Protein AF-A0A3N7H804-F1 (afdb_monomer)

Structure (mmCIF, N/CA/C/O backbone):
data_AF-A0A3N7H804-F1
#
_entry.id   AF-A0A3N7H804-F1
#
loop_
_atom_site.group_PDB
_atom_site.id
_atom_site.type_symbol
_atom_site.label_atom_id
_atom_site.label_alt_id
_atom_site.label_comp_id
_atom_site.label_asym_id
_atom_site.label_entity_id
_atom_site.label_seq_id
_atom_site.pdbx_PDB_ins_code
_atom_site.Cartn_x
_atom_site.Cartn_y
_atom_site.Cartn_z
_atom_site.occupancy
_atom_site.B_iso_or_equiv
_atom_site.auth_seq_id
_atom_site.auth_comp_id
_atom_site.auth_asym_id
_atom_site.auth_atom_id
_atom_site.pdbx_PDB_model_num
ATOM 1 N N . MET A 1 1 ? 52.366 -43.959 -2.547 1.00 38.06 1 MET A N 1
ATOM 2 C CA . MET A 1 1 ? 51.437 -43.381 -1.552 1.00 38.06 1 MET A CA 1
ATOM 3 C C . MET A 1 1 ? 50.915 -42.060 -2.087 1.00 38.06 1 MET A C 1
ATOM 5 O O . MET A 1 1 ? 51.665 -41.097 -2.125 1.00 38.06 1 MET A O 1
ATOM 9 N N . LYS A 1 2 ? 49.679 -42.037 -2.589 1.00 33.12 2 LYS A N 1
ATOM 10 C CA . LYS A 1 2 ? 48.991 -40.819 -3.036 1.00 33.12 2 LYS A CA 1
ATOM 11 C C . LYS A 1 2 ? 47.768 -40.654 -2.137 1.00 33.12 2 LYS A C 1
ATOM 13 O O . LYS A 1 2 ? 46.896 -41.516 -2.152 1.00 33.12 2 LYS A O 1
ATOM 18 N N . TYR A 1 3 ? 47.753 -39.603 -1.325 1.00 31.19 3 TYR A N 1
ATOM 19 C CA . TYR A 1 3 ? 46.589 -39.217 -0.533 1.00 31.19 3 TYR A CA 1
ATOM 20 C C . TYR A 1 3 ? 45.567 -38.572 -1.474 1.00 31.19 3 TYR A C 1
ATOM 22 O O . TYR A 1 3 ? 45.864 -37.566 -2.113 1.00 31.19 3 TYR A O 1
ATOM 30 N N . CYS A 1 4 ? 44.389 -39.181 -1.596 1.00 31.03 4 CYS A N 1
ATOM 31 C CA . CYS A 1 4 ? 43.243 -38.613 -2.297 1.00 31.03 4 CYS A CA 1
ATOM 32 C C . CYS A 1 4 ? 42.278 -38.081 -1.234 1.00 31.03 4 CYS A C 1
ATOM 34 O O . CYS A 1 4 ? 41.666 -38.857 -0.503 1.00 31.03 4 CYS A O 1
ATOM 36 N N . PHE A 1 5 ? 42.204 -36.757 -1.107 1.00 32.41 5 PHE A N 1
ATOM 37 C CA . PHE A 1 5 ? 41.177 -36.082 -0.321 1.00 32.41 5 PHE A CA 1
ATOM 38 C C . PHE A 1 5 ? 39.876 -36.098 -1.127 1.00 32.41 5 PHE A C 1
ATOM 40 O O . PHE A 1 5 ? 39.770 -35.425 -2.150 1.00 32.41 5 PHE A O 1
ATOM 47 N N . ILE A 1 6 ? 38.895 -36.873 -0.673 1.00 33.28 6 ILE A N 1
ATOM 48 C CA . ILE A 1 6 ? 37.526 -36.811 -1.185 1.00 33.28 6 ILE A CA 1
ATOM 49 C C . ILE A 1 6 ? 36.808 -35.722 -0.388 1.00 33.28 6 ILE A C 1
ATOM 51 O O . ILE A 1 6 ? 36.473 -35.906 0.780 1.00 33.28 6 ILE A O 1
ATOM 55 N N . PHE A 1 7 ? 36.607 -34.568 -1.021 1.00 31.08 7 PHE A N 1
ATOM 56 C CA . PHE A 1 7 ? 35.692 -33.542 -0.537 1.00 31.08 7 PHE A CA 1
ATOM 57 C C . PHE A 1 7 ? 34.263 -34.000 -0.851 1.00 31.08 7 PHE A C 1
ATOM 59 O O . PHE A 1 7 ? 33.868 -34.065 -2.014 1.00 31.08 7 PHE A O 1
ATOM 66 N N . PHE A 1 8 ? 33.484 -34.330 0.180 1.00 29.16 8 PHE A N 1
ATOM 67 C CA . PHE A 1 8 ? 32.035 -34.463 0.049 1.00 29.16 8 PHE A CA 1
ATOM 68 C C . PHE A 1 8 ? 31.444 -33.058 -0.098 1.00 29.16 8 PHE A C 1
ATOM 70 O O . PHE A 1 8 ? 31.254 -32.340 0.883 1.00 29.16 8 PHE A O 1
ATOM 77 N N . LEU A 1 9 ? 31.175 -32.650 -1.338 1.00 28.27 9 LEU A N 1
ATOM 78 C CA . LEU A 1 9 ? 30.333 -31.495 -1.614 1.00 28.27 9 LEU A CA 1
ATOM 79 C C . LEU A 1 9 ? 28.884 -31.926 -1.349 1.00 28.27 9 LEU A C 1
ATOM 81 O O . LEU A 1 9 ? 28.243 -32.546 -2.197 1.00 28.27 9 LEU A O 1
ATOM 85 N N . ILE A 1 10 ? 28.377 -31.656 -0.145 1.00 31.91 10 ILE A N 1
ATOM 86 C CA . ILE A 1 10 ? 26.949 -31.789 0.152 1.00 31.91 10 ILE A CA 1
ATOM 87 C C . ILE A 1 10 ? 26.246 -30.658 -0.603 1.00 31.91 10 ILE A C 1
ATOM 89 O O . ILE A 1 10 ? 26.114 -29.539 -0.116 1.00 31.91 10 ILE A O 1
ATOM 93 N N . SER A 1 11 ? 25.847 -30.942 -1.840 1.00 31.62 11 SER A N 1
ATOM 94 C CA . SER A 1 11 ? 24.890 -30.125 -2.574 1.00 31.62 11 SER A CA 1
ATOM 95 C C . SER A 1 11 ? 23.527 -30.335 -1.920 1.00 31.62 11 SER A C 1
ATOM 97 O O . SER A 1 11 ? 22.828 -31.306 -2.203 1.00 31.62 11 SER A O 1
ATOM 99 N N . THR A 1 12 ? 23.148 -29.459 -0.992 1.00 36.28 12 THR A N 1
ATOM 100 C CA . THR A 1 12 ? 21.737 -29.333 -0.632 1.00 36.28 12 THR A CA 1
ATOM 101 C C . THR A 1 12 ? 21.037 -28.657 -1.803 1.00 36.28 12 THR A C 1
ATOM 103 O O . THR A 1 12 ? 21.121 -27.439 -1.963 1.00 36.28 12 THR A O 1
ATOM 106 N N . LEU A 1 13 ? 20.358 -29.456 -2.631 1.00 36.31 13 LEU A N 1
ATOM 107 C CA . LEU A 1 13 ? 19.251 -28.973 -3.450 1.00 36.31 13 LEU A CA 1
ATOM 108 C C . LEU A 1 13 ? 18.219 -28.356 -2.498 1.00 36.31 13 LEU A C 1
ATOM 110 O O . LEU A 1 13 ? 17.449 -29.068 -1.855 1.00 36.31 13 LEU A O 1
ATOM 114 N N . VAL A 1 14 ? 18.224 -27.032 -2.378 1.00 40.34 14 VAL A N 1
ATOM 115 C CA . VAL A 1 14 ? 17.119 -26.304 -1.757 1.00 40.34 14 VAL A CA 1
ATOM 116 C C . VAL A 1 14 ? 16.001 -26.295 -2.791 1.00 40.34 14 VAL A C 1
ATOM 118 O O . VAL A 1 14 ? 16.084 -25.607 -3.807 1.00 40.34 14 VAL A O 1
ATOM 121 N N . GLY A 1 15 ? 14.994 -27.139 -2.571 1.00 36.00 15 GLY A N 1
ATOM 122 C CA . GLY A 1 15 ? 13.760 -27.097 -3.341 1.00 36.00 15 GLY A CA 1
ATOM 123 C C . GLY A 1 15 ? 13.130 -25.706 -3.259 1.00 36.00 15 GLY A C 1
ATOM 124 O O . GLY A 1 15 ? 13.200 -25.046 -2.223 1.00 36.00 15 GLY A O 1
ATOM 125 N N . LEU A 1 16 ? 12.525 -25.273 -4.366 1.00 44.97 16 LEU A N 1
ATOM 126 C CA . LEU A 1 16 ? 11.646 -24.108 -4.448 1.00 44.97 16 LEU A CA 1
ATOM 127 C C . LEU A 1 16 ? 10.463 -24.311 -3.492 1.00 44.97 16 LEU A C 1
ATOM 129 O O . LEU A 1 16 ? 9.433 -24.865 -3.858 1.00 44.97 16 LEU A O 1
ATOM 133 N N . HIS A 1 17 ? 10.636 -23.888 -2.249 1.00 41.47 17 HIS A N 1
ATOM 134 C CA . HIS A 1 17 ? 9.555 -23.701 -1.300 1.00 41.47 17 HIS A CA 1
ATOM 135 C C . HIS A 1 17 ? 9.492 -22.221 -0.952 1.00 41.47 17 HIS A C 1
ATOM 137 O O . HIS A 1 17 ? 10.526 -21.578 -0.764 1.00 41.47 17 HIS A O 1
ATOM 143 N N . THR A 1 18 ? 8.272 -21.692 -0.868 1.00 47.56 18 THR A N 1
ATOM 144 C CA . THR A 1 18 ? 7.959 -20.422 -0.214 1.00 47.56 18 THR A CA 1
ATOM 145 C C . THR A 1 18 ? 8.700 -20.389 1.123 1.00 47.56 18 THR A C 1
ATOM 147 O O . THR A 1 18 ? 8.448 -21.201 2.014 1.00 47.56 18 THR A O 1
ATOM 150 N N . GLY A 1 19 ? 9.711 -19.528 1.207 1.00 47.62 19 GLY A N 1
ATOM 151 C CA . GLY A 1 19 ? 10.704 -19.536 2.271 1.00 47.62 19 GLY A CA 1
ATOM 152 C C . GLY A 1 19 ? 10.416 -18.415 3.253 1.00 47.62 19 GLY A C 1
ATOM 153 O O . GLY A 1 19 ? 10.467 -17.241 2.896 1.00 47.62 19 GLY A O 1
ATOM 154 N N . TYR A 1 20 ? 10.125 -18.781 4.496 1.00 48.88 20 TYR A N 1
ATOM 155 C CA . TYR A 1 20 ? 10.037 -17.856 5.620 1.00 48.88 20 TYR A CA 1
ATOM 156 C C . TYR A 1 20 ? 11.353 -17.885 6.389 1.00 48.88 20 TYR A C 1
ATOM 158 O O . TYR A 1 20 ? 11.880 -18.956 6.689 1.00 48.88 20 TYR A O 1
ATOM 166 N N . ALA A 1 21 ? 11.881 -16.713 6.722 1.00 50.12 21 ALA A N 1
ATOM 167 C CA . ALA A 1 21 ? 13.068 -16.599 7.550 1.00 50.12 21 ALA A CA 1
ATOM 168 C C . ALA A 1 21 ? 12.835 -15.532 8.621 1.00 50.12 21 ALA A C 1
ATOM 170 O O . ALA A 1 21 ? 12.607 -14.363 8.315 1.00 50.12 21 ALA A O 1
ATOM 171 N N . GLN A 1 22 ? 12.914 -15.952 9.882 1.00 52.12 22 GLN A N 1
ATOM 172 C CA . GLN A 1 22 ? 12.975 -15.074 11.047 1.00 52.12 22 GLN A CA 1
ATOM 173 C C . GLN A 1 22 ? 14.424 -14.656 11.246 1.00 52.12 22 GLN A C 1
ATOM 175 O O . GLN A 1 22 ? 15.192 -15.345 11.913 1.00 52.12 22 GLN A O 1
ATOM 180 N N . VAL A 1 23 ? 14.823 -13.554 10.625 1.00 48.94 23 VAL A N 1
ATOM 181 C CA . VAL A 1 23 ? 16.184 -13.030 10.752 1.00 48.94 23 VAL A CA 1
ATOM 182 C C . VAL A 1 23 ? 16.077 -11.562 11.118 1.00 48.94 23 VAL A C 1
ATOM 184 O O . VAL A 1 23 ? 15.679 -10.769 10.283 1.00 48.94 23 VAL A O 1
ATOM 187 N N . GLY A 1 24 ? 16.411 -11.227 12.368 1.00 55.59 24 GLY A N 1
ATOM 188 C CA . GLY A 1 24 ? 16.611 -9.854 12.847 1.00 55.59 24 GLY A CA 1
ATOM 189 C C . GLY A 1 24 ? 15.433 -8.896 12.646 1.00 55.59 24 GLY A C 1
ATOM 190 O O . GLY A 1 24 ? 15.324 -8.277 11.603 1.00 55.59 24 GLY A O 1
ATOM 191 N N . GLY A 1 25 ? 14.589 -8.696 13.664 1.00 76.62 25 GLY A N 1
ATOM 192 C CA . GLY A 1 25 ? 13.681 -7.534 13.748 1.00 76.62 25 GLY A CA 1
ATOM 193 C C . GLY A 1 25 ? 12.615 -7.365 12.650 1.00 76.62 25 GLY A C 1
ATOM 194 O O . GLY A 1 25 ? 11.831 -6.420 12.737 1.00 76.62 25 GLY A O 1
ATOM 195 N N . VAL A 1 26 ? 12.537 -8.265 11.668 1.00 88.06 26 VAL A N 1
ATOM 196 C CA . VAL A 1 26 ? 11.634 -8.175 10.513 1.00 88.06 26 VAL A CA 1
ATOM 197 C C . VAL A 1 26 ? 10.855 -9.468 10.282 1.00 88.06 26 VAL A C 1
ATOM 199 O O . VAL A 1 26 ? 11.256 -10.549 10.718 1.00 88.06 26 VAL A O 1
ATOM 202 N N . GLU A 1 27 ? 9.746 -9.342 9.563 1.00 92.19 27 GLU A N 1
ATOM 203 C CA . GLU A 1 27 ? 8.940 -10.430 9.019 1.00 92.19 27 GLU A CA 1
ATOM 204 C C . GLU A 1 27 ? 9.123 -10.455 7.499 1.00 92.19 27 GLU A C 1
ATOM 206 O O . GLU A 1 27 ? 8.771 -9.500 6.806 1.00 92.19 27 GLU A O 1
ATOM 211 N N . ARG A 1 28 ? 9.706 -11.538 6.977 1.00 93.69 28 ARG A N 1
ATOM 212 C CA . ARG A 1 28 ? 10.023 -11.696 5.551 1.00 93.69 28 ARG A CA 1
ATOM 213 C C . ARG A 1 28 ? 9.097 -12.715 4.901 1.00 93.69 28 ARG A C 1
ATOM 215 O O . ARG A 1 28 ? 8.973 -13.838 5.389 1.00 93.69 28 ARG A O 1
ATOM 222 N N . LEU A 1 29 ? 8.524 -12.344 3.761 1.00 94.50 29 LEU A N 1
ATOM 223 C CA . LEU A 1 29 ? 7.703 -13.203 2.914 1.00 94.50 29 LEU A CA 1
ATOM 224 C C . LEU A 1 29 ? 8.343 -13.292 1.521 1.00 94.50 29 LEU A C 1
ATOM 226 O O . LEU A 1 29 ? 8.502 -12.272 0.855 1.00 94.50 29 LEU A O 1
ATOM 230 N N . SER A 1 30 ? 8.721 -14.498 1.078 1.00 94.06 30 SER A N 1
ATOM 231 C CA . SER A 1 30 ? 9.318 -14.714 -0.248 1.00 94.06 30 SER A CA 1
ATOM 232 C C . SER A 1 30 ? 8.887 -16.031 -0.901 1.00 94.06 30 SER A C 1
ATOM 234 O O . SER A 1 30 ? 8.767 -17.062 -0.240 1.00 94.06 30 SER A O 1
ATOM 236 N N . ASN A 1 31 ? 8.703 -16.002 -2.223 1.00 93.38 31 ASN A N 1
ATOM 237 C CA . ASN A 1 31 ? 8.447 -17.167 -3.083 1.00 93.38 31 ASN A CA 1
ATOM 238 C C . ASN A 1 31 ? 9.611 -17.431 -4.068 1.00 93.38 31 ASN A C 1
ATOM 240 O O . ASN A 1 31 ? 9.446 -18.143 -5.055 1.00 93.38 31 ASN A O 1
ATOM 244 N N . GLY A 1 32 ? 10.775 -16.804 -3.852 1.00 93.56 32 GLY A N 1
ATOM 245 C CA . GLY A 1 32 ? 11.931 -16.878 -4.756 1.00 93.56 32 GLY A CA 1
ATOM 246 C C . GLY A 1 32 ? 11.811 -16.048 -6.044 1.00 93.56 32 GLY A C 1
ATOM 247 O O . GLY A 1 32 ? 12.752 -16.030 -6.837 1.00 93.56 32 GLY A O 1
ATOM 248 N N . LYS A 1 33 ? 10.685 -15.357 -6.265 1.00 95.31 33 LYS A N 1
ATOM 249 C CA . LYS A 1 33 ? 10.461 -14.407 -7.372 1.00 95.31 33 LYS A CA 1
ATOM 250 C C . LYS A 1 33 ? 10.197 -12.998 -6.863 1.00 95.31 33 LYS A C 1
ATOM 252 O O . LYS A 1 33 ? 10.693 -12.042 -7.445 1.00 95.31 33 LYS A O 1
ATOM 257 N N . PHE A 1 34 ? 9.467 -12.894 -5.762 1.00 95.88 34 PHE A N 1
ATOM 258 C CA . PHE A 1 34 ? 9.167 -11.662 -5.060 1.00 95.88 34 PHE A CA 1
ATOM 259 C C . PHE A 1 34 ? 9.531 -11.783 -3.591 1.00 95.88 34 PHE A C 1
ATOM 261 O O . PHE A 1 34 ? 9.501 -12.873 -3.006 1.00 95.88 34 PHE A O 1
ATOM 268 N N . GLU A 1 35 ? 9.849 -10.646 -2.997 1.00 96.06 35 GLU A N 1
ATOM 269 C CA . GLU A 1 35 ? 10.105 -10.523 -1.579 1.00 96.06 35 GLU A CA 1
ATOM 270 C C . GLU A 1 35 ? 9.466 -9.261 -1.015 1.00 96.06 35 GLU A C 1
ATOM 272 O O . GLU A 1 35 ? 9.637 -8.161 -1.542 1.00 96.06 35 GLU A O 1
ATOM 277 N N . LEU A 1 36 ? 8.770 -9.452 0.102 1.00 96.94 36 LEU A N 1
ATOM 278 C CA . LEU A 1 36 ? 8.227 -8.400 0.943 1.00 96.94 36 LEU A CA 1
ATOM 279 C C . LEU A 1 36 ? 8.834 -8.521 2.339 1.00 96.94 36 LEU A C 1
ATOM 281 O O . LEU A 1 36 ? 8.945 -9.625 2.884 1.00 96.94 36 LEU A O 1
ATOM 285 N N . VAL A 1 37 ? 9.212 -7.388 2.923 1.00 96.31 37 VAL A N 1
ATOM 286 C CA . VAL A 1 37 ? 9.759 -7.324 4.284 1.00 96.31 37 VAL A CA 1
ATOM 287 C C . VAL A 1 37 ? 8.991 -6.291 5.086 1.00 96.31 37 VAL A C 1
ATOM 289 O O . VAL A 1 37 ? 8.861 -5.150 4.648 1.00 96.31 37 VAL A O 1
ATOM 292 N N . PHE A 1 38 ? 8.517 -6.689 6.264 1.00 96.56 38 PHE A N 1
ATOM 293 C CA . PHE A 1 38 ? 7.789 -5.839 7.201 1.00 96.56 38 PHE A CA 1
ATOM 294 C C . PHE A 1 38 ? 8.554 -5.702 8.521 1.00 96.56 38 PHE A C 1
ATOM 296 O O . PHE A 1 38 ? 9.131 -6.677 9.008 1.00 96.56 38 PHE A O 1
ATOM 303 N N . LYS A 1 39 ? 8.500 -4.532 9.164 1.00 95.12 39 LYS A N 1
ATOM 304 C CA . LYS A 1 39 ? 9.011 -4.340 10.528 1.00 95.12 39 LYS A CA 1
ATOM 305 C C . LYS A 1 39 ? 8.254 -5.233 11.494 1.00 95.12 39 LYS A C 1
ATOM 307 O O . LYS A 1 39 ? 7.036 -5.132 11.607 1.00 95.12 39 LYS A O 1
ATOM 312 N N . ARG A 1 40 ? 8.962 -6.028 12.294 1.00 91.75 40 ARG A N 1
ATOM 313 C CA . ARG A 1 40 ? 8.321 -6.875 13.311 1.00 91.75 40 ARG A CA 1
ATOM 314 C C . ARG A 1 40 ? 7.650 -6.064 14.416 1.00 91.75 40 ARG A C 1
ATOM 316 O O . ARG A 1 40 ? 6.685 -6.529 15.005 1.00 91.75 40 ARG A O 1
ATOM 323 N N . ALA A 1 41 ? 8.176 -4.880 14.720 1.00 92.69 41 ALA A N 1
ATOM 324 C CA . ALA A 1 41 ? 7.661 -4.045 15.802 1.00 92.69 41 ALA A CA 1
ATOM 325 C C . ALA A 1 41 ? 6.347 -3.334 15.441 1.00 92.69 41 ALA A C 1
ATOM 327 O O . ALA A 1 41 ? 5.525 -3.109 16.322 1.00 92.69 41 ALA A O 1
ATOM 328 N N . SER A 1 42 ? 6.157 -2.973 14.169 1.00 94.88 42 SER A N 1
ATOM 329 C CA . SER A 1 42 ? 5.079 -2.068 13.747 1.00 94.88 42 SER A CA 1
ATOM 330 C C . SER A 1 42 ? 4.286 -2.545 12.533 1.00 94.88 42 SER A C 1
ATOM 332 O O . SER A 1 42 ? 3.256 -1.958 12.228 1.00 94.88 42 SER A O 1
ATOM 334 N N . GLY A 1 43 ? 4.738 -3.570 11.810 1.00 96.44 43 GLY A N 1
ATOM 335 C CA . GLY A 1 43 ? 4.103 -4.042 10.578 1.00 96.44 43 GLY A CA 1
ATOM 336 C C . GLY A 1 43 ? 4.257 -3.103 9.382 1.00 96.44 43 GLY A C 1
ATOM 337 O O . GLY A 1 43 ? 3.622 -3.319 8.353 1.00 96.44 43 GLY A O 1
ATOM 338 N N . GLU A 1 44 ? 5.082 -2.062 9.497 1.00 97.06 44 GLU A N 1
ATOM 339 C CA . GLU A 1 44 ? 5.412 -1.183 8.375 1.00 97.06 44 GLU A CA 1
ATOM 340 C C . GLU A 1 44 ? 6.171 -1.958 7.293 1.00 97.06 44 GLU A C 1
ATOM 342 O O . GLU A 1 44 ? 7.087 -2.717 7.602 1.00 97.06 44 GLU A O 1
ATOM 347 N N . LEU A 1 45 ? 5.807 -1.757 6.029 1.00 97.44 45 LEU A N 1
ATOM 348 C CA . LEU A 1 45 ? 6.514 -2.301 4.877 1.00 97.44 45 LEU A CA 1
ATOM 349 C C . LEU A 1 45 ? 7.869 -1.591 4.728 1.00 97.44 45 LEU A C 1
ATOM 351 O O . LEU A 1 45 ? 7.919 -0.368 4.641 1.00 97.44 45 LEU A O 1
ATOM 355 N N . GLU A 1 46 ? 8.956 -2.358 4.691 1.00 95.25 46 GLU A N 1
ATOM 356 C CA . GLU A 1 46 ? 10.324 -1.847 4.527 1.00 95.25 46 GLU A CA 1
ATOM 357 C C . GLU A 1 46 ? 10.913 -2.164 3.161 1.00 95.25 46 GLU A C 1
ATOM 359 O O . GLU A 1 46 ? 11.676 -1.368 2.624 1.00 95.25 46 GLU A O 1
ATOM 364 N N . LYS A 1 47 ? 10.606 -3.340 2.600 1.00 96.00 47 LYS A N 1
ATOM 365 C CA . LYS A 1 47 ? 11.176 -3.760 1.316 1.00 96.00 47 LYS A CA 1
ATOM 366 C C . LYS A 1 47 ? 10.140 -4.412 0.431 1.00 96.00 47 LYS A C 1
ATOM 368 O O . LYS A 1 47 ? 9.306 -5.189 0.893 1.00 96.00 47 LYS A O 1
ATOM 373 N N . MET A 1 48 ? 10.276 -4.123 -0.855 1.00 97.06 48 MET A N 1
ATOM 374 C CA . MET A 1 48 ? 9.543 -4.746 -1.941 1.00 97.06 48 MET A CA 1
ATOM 375 C C . MET A 1 48 ? 10.531 -4.982 -3.078 1.00 97.06 48 MET A C 1
ATOM 377 O O . MET A 1 48 ? 11.024 -4.026 -3.678 1.00 97.06 48 MET A O 1
ATOM 381 N N . VAL A 1 49 ? 10.882 -6.245 -3.312 1.00 96.50 49 VAL A N 1
ATOM 382 C CA . VAL A 1 49 ? 11.994 -6.622 -4.190 1.00 96.50 49 VAL A CA 1
ATOM 383 C C . VAL A 1 49 ? 11.535 -7.674 -5.183 1.00 96.50 49 VAL A C 1
ATOM 385 O O . VAL A 1 49 ? 11.041 -8.733 -4.788 1.00 96.50 49 VAL A O 1
ATOM 388 N N . SER A 1 50 ? 11.754 -7.413 -6.471 1.00 94.44 50 SER A N 1
ATOM 389 C CA . SER A 1 50 ? 11.715 -8.480 -7.464 1.00 94.44 50 SER A CA 1
ATOM 390 C C . SER A 1 50 ? 13.066 -9.176 -7.541 1.00 94.44 50 SER A C 1
ATOM 392 O O . SER A 1 50 ? 14.089 -8.564 -7.850 1.00 94.44 50 SER A O 1
ATOM 394 N N . VAL A 1 51 ? 13.066 -10.481 -7.278 1.00 92.38 51 VAL A N 1
ATOM 395 C CA . VAL A 1 51 ? 14.271 -11.318 -7.289 1.00 92.38 51 VAL A CA 1
ATOM 396 C C . VAL A 1 51 ? 14.760 -11.539 -8.720 1.00 92.38 51 VAL A C 1
ATOM 398 O O . VAL A 1 51 ? 15.963 -11.563 -8.960 1.00 92.38 51 VAL A O 1
ATOM 401 N N . LYS A 1 52 ? 13.839 -11.692 -9.681 1.00 85.50 52 LYS A N 1
ATOM 402 C CA . LYS A 1 52 ? 14.182 -11.973 -11.083 1.00 85.50 52 LYS A CA 1
ATOM 403 C C . LYS A 1 52 ? 14.823 -10.764 -11.764 1.00 85.50 52 LYS A C 1
ATOM 405 O O . LYS A 1 52 ? 15.827 -10.921 -12.448 1.00 85.50 52 LYS A O 1
ATOM 410 N N . GLU A 1 53 ? 14.248 -9.585 -11.567 1.00 86.25 53 GLU A N 1
ATOM 411 C CA . GLU A 1 53 ? 14.748 -8.325 -12.123 1.00 86.25 53 GLU A CA 1
ATOM 412 C C . GLU A 1 53 ? 15.851 -7.699 -11.249 1.00 86.25 53 GLU A C 1
ATOM 414 O O . GLU A 1 53 ? 16.446 -6.704 -11.638 1.00 86.25 53 GLU A O 1
ATOM 419 N N . ASN A 1 54 ? 16.158 -8.287 -10.082 1.00 89.12 54 ASN A N 1
ATOM 420 C CA . ASN A 1 54 ? 17.100 -7.741 -9.098 1.00 89.12 54 ASN A CA 1
ATOM 421 C C . ASN A 1 54 ? 16.807 -6.262 -8.758 1.00 89.12 54 ASN A C 1
ATOM 423 O O . ASN A 1 54 ? 17.714 -5.444 -8.595 1.00 89.12 54 ASN A O 1
ATOM 427 N N . ALA A 1 55 ? 15.518 -5.927 -8.666 1.00 92.38 55 ALA A N 1
ATOM 428 C CA . ALA A 1 55 ? 15.025 -4.565 -8.520 1.00 92.38 55 ALA A CA 1
ATOM 429 C C . ALA A 1 55 ? 14.385 -4.368 -7.141 1.00 92.38 55 ALA A C 1
ATOM 431 O O . ALA A 1 55 ? 13.506 -5.135 -6.743 1.00 92.38 55 ALA A O 1
ATOM 432 N N . SER A 1 56 ? 14.809 -3.321 -6.425 1.00 94.94 56 SER A N 1
ATOM 433 C CA . SER A 1 56 ? 14.129 -2.834 -5.218 1.00 94.94 56 SER A CA 1
ATOM 434 C C . SER A 1 56 ? 13.244 -1.652 -5.574 1.00 94.94 56 SER A C 1
ATOM 436 O O . SER A 1 56 ? 13.710 -0.687 -6.181 1.00 94.94 56 SER A O 1
ATOM 438 N N . PHE A 1 57 ? 11.987 -1.718 -5.154 1.00 96.94 57 PHE A N 1
ATOM 439 C CA . PHE A 1 57 ? 10.971 -0.721 -5.473 1.00 96.94 57 PHE A CA 1
ATOM 440 C C . PHE A 1 57 ? 10.785 0.336 -4.387 1.00 96.94 57 PHE A C 1
ATOM 442 O O . PHE A 1 57 ? 10.141 1.353 -4.635 1.00 96.94 57 PHE A O 1
ATOM 449 N N . LEU A 1 58 ? 11.343 0.112 -3.196 1.00 97.44 58 LEU A N 1
ATOM 450 C CA . LEU A 1 58 ? 11.306 1.063 -2.087 1.00 97.44 58 LEU A CA 1
ATOM 451 C C . LEU A 1 58 ? 12.699 1.638 -1.820 1.00 97.44 58 LEU A C 1
ATOM 453 O O . LEU A 1 58 ? 13.715 0.993 -2.103 1.00 97.44 58 LEU A O 1
ATOM 457 N N . VAL A 1 59 ? 12.731 2.864 -1.302 1.00 96.25 59 VAL A N 1
ATOM 458 C CA . VAL A 1 59 ? 13.936 3.478 -0.733 1.00 96.25 59 VAL A CA 1
ATOM 459 C C . VAL A 1 59 ? 14.400 2.704 0.504 1.00 96.25 59 VAL A C 1
ATOM 461 O O . VAL A 1 59 ? 13.597 2.052 1.167 1.00 96.25 59 VAL A O 1
ATOM 464 N N . ASP A 1 60 ? 15.687 2.802 0.840 1.00 91.56 60 ASP A N 1
ATOM 465 C CA . ASP A 1 60 ? 16.258 2.068 1.979 1.00 91.56 60 ASP A CA 1
ATOM 466 C C . ASP A 1 60 ? 15.728 2.559 3.339 1.00 91.56 60 ASP A C 1
ATOM 468 O O . ASP A 1 60 ? 15.654 1.786 4.292 1.00 91.56 60 ASP A O 1
ATOM 472 N N . GLU A 1 61 ? 15.337 3.835 3.426 1.00 92.25 61 GLU A N 1
ATOM 473 C CA . GLU A 1 61 ? 14.767 4.452 4.624 1.00 92.25 61 GLU A CA 1
ATOM 474 C C . GLU A 1 61 ? 13.514 5.263 4.268 1.00 92.25 61 GLU A C 1
ATOM 476 O O . GLU A 1 61 ? 13.585 6.235 3.517 1.00 92.25 61 GLU A O 1
ATOM 481 N N . ILE A 1 62 ? 12.360 4.875 4.821 1.00 91.44 62 ILE A N 1
ATOM 482 C CA . ILE A 1 62 ? 11.071 5.549 4.604 1.00 91.44 62 ILE A CA 1
ATOM 483 C C . ILE A 1 62 ? 10.811 6.522 5.758 1.00 91.44 62 ILE A C 1
ATOM 485 O O . ILE A 1 62 ? 10.348 6.125 6.830 1.00 91.44 62 ILE A O 1
ATOM 489 N N . ILE A 1 63 ? 11.080 7.808 5.534 1.00 86.56 63 ILE A N 1
ATOM 490 C CA . ILE A 1 63 ? 11.037 8.849 6.576 1.00 86.56 63 ILE A CA 1
ATOM 491 C C . ILE A 1 63 ? 9.603 9.096 7.074 1.00 86.56 63 ILE A C 1
ATOM 493 O O . ILE A 1 63 ? 9.380 9.300 8.267 1.00 86.56 63 ILE A O 1
ATOM 497 N N . SER A 1 64 ? 8.605 9.057 6.186 1.00 82.50 64 SER A N 1
ATOM 498 C CA . SER A 1 64 ? 7.204 9.334 6.543 1.00 82.50 64 SER A CA 1
ATOM 499 C C . SER A 1 64 ? 6.498 8.193 7.286 1.00 82.50 64 SER A C 1
ATOM 501 O O . SER A 1 64 ? 5.413 8.405 7.841 1.00 82.50 64 SER A O 1
ATOM 503 N N . GLY A 1 65 ? 7.121 7.015 7.359 1.00 88.94 65 GLY A N 1
ATOM 504 C CA . GLY A 1 65 ? 6.536 5.779 7.872 1.00 88.94 65 GLY A CA 1
ATOM 505 C C . GLY A 1 65 ? 6.010 4.867 6.758 1.00 88.94 65 GLY A C 1
ATOM 506 O O . GLY A 1 65 ? 5.309 5.291 5.833 1.00 88.94 65 GLY A O 1
ATOM 507 N N . GLY A 1 66 ? 6.326 3.580 6.881 1.00 94.94 66 GLY A N 1
ATOM 508 C CA . GLY A 1 66 ? 6.027 2.534 5.899 1.00 94.94 66 GLY A CA 1
ATOM 509 C C . GLY A 1 66 ? 4.672 1.860 6.113 1.00 94.94 66 GLY A C 1
ATOM 510 O O . GLY A 1 66 ? 4.512 0.695 5.762 1.00 94.94 66 GLY A O 1
ATOM 511 N N . SER A 1 67 ? 3.704 2.528 6.753 1.00 97.56 67 SER A N 1
ATOM 512 C CA . SER A 1 67 ? 2.406 1.905 7.047 1.00 97.56 67 SER A CA 1
ATOM 513 C C . SER A 1 67 ? 1.718 1.434 5.755 1.00 97.56 67 SER A C 1
ATOM 515 O O . SER A 1 67 ? 1.521 2.270 4.861 1.00 97.56 67 SER A O 1
ATOM 517 N N . PRO A 1 68 ? 1.312 0.147 5.665 1.00 98.12 68 PRO A N 1
ATOM 518 C CA . PRO A 1 68 ? 0.654 -0.410 4.483 1.00 98.12 68 PRO A CA 1
ATOM 519 C C . PRO A 1 68 ? -0.804 0.041 4.327 1.00 98.12 68 PRO A C 1
ATOM 521 O O . PRO A 1 68 ? -1.459 -0.304 3.345 1.00 98.12 68 PRO A O 1
ATOM 524 N N . TRP A 1 69 ? -1.329 0.786 5.299 1.00 98.62 69 TRP A N 1
ATOM 525 C CA . TRP A 1 69 ? -2.672 1.349 5.293 1.00 98.62 69 TRP A CA 1
ATOM 526 C C . TRP A 1 69 ? -2.702 2.718 5.979 1.00 98.62 69 TRP A C 1
ATOM 528 O O . TRP A 1 69 ? -1.832 3.049 6.789 1.00 98.62 69 TRP A O 1
ATOM 538 N N . GLU A 1 70 ? -3.733 3.497 5.679 1.00 98.00 70 GLU A N 1
ATOM 539 C CA . GLU A 1 70 ? -4.117 4.707 6.410 1.00 98.00 70 GLU A CA 1
ATOM 540 C C . GLU A 1 70 ? -5.645 4.726 6.540 1.00 98.00 70 GLU A C 1
ATOM 542 O O . GLU A 1 70 ? -6.347 4.380 5.595 1.00 98.00 70 GLU A O 1
ATOM 547 N N . ILE A 1 71 ? -6.181 5.113 7.698 1.00 98.25 71 ILE A N 1
ATOM 548 C CA . ILE A 1 71 ? -7.629 5.257 7.894 1.00 98.25 71 ILE A CA 1
ATOM 549 C C . ILE A 1 71 ? -7.931 6.660 8.406 1.00 98.25 71 ILE A C 1
ATOM 551 O O . ILE A 1 71 ? -7.323 7.129 9.371 1.00 98.25 71 ILE A O 1
ATOM 555 N N . ILE A 1 72 ? -8.902 7.322 7.777 1.00 97.12 72 ILE A N 1
ATOM 556 C CA . ILE A 1 72 ? -9.496 8.556 8.293 1.00 97.12 72 ILE A CA 1
ATOM 557 C C . ILE A 1 72 ? -10.792 8.185 9.006 1.00 97.12 72 ILE A C 1
ATOM 559 O O . ILE A 1 72 ? -11.723 7.657 8.399 1.00 97.12 72 ILE A O 1
ATOM 563 N N . ILE A 1 73 ? -10.844 8.482 10.297 1.00 95.12 73 ILE A N 1
ATOM 564 C CA . ILE A 1 73 ? -11.984 8.243 11.180 1.00 95.12 73 ILE A CA 1
ATOM 565 C C . ILE A 1 73 ? -12.565 9.591 11.582 1.00 95.12 73 ILE A C 1
ATOM 567 O O . ILE A 1 73 ? -11.818 10.545 11.799 1.00 95.12 73 ILE A O 1
ATOM 571 N N . ASP A 1 74 ? -13.880 9.685 11.725 1.00 89.00 74 ASP A N 1
ATOM 572 C CA . ASP A 1 74 ? -14.480 10.863 12.336 1.00 89.00 74 ASP A CA 1
ATOM 573 C C . ASP A 1 74 ? -14.281 10.917 13.842 1.00 89.00 74 ASP A C 1
ATOM 575 O O . ASP A 1 74 ? -14.635 9.998 14.575 1.00 89.00 74 ASP A O 1
ATOM 579 N N . GLY A 1 75 ? -13.713 12.032 14.295 1.00 76.12 75 GLY A N 1
ATOM 580 C CA . GLY A 1 75 ? -13.714 12.413 15.696 1.00 76.12 75 GLY A CA 1
ATOM 581 C C . GLY A 1 75 ? -14.896 13.321 16.019 1.00 76.12 75 GLY A C 1
ATOM 582 O O . GLY A 1 75 ? -15.554 13.864 15.132 1.00 76.12 75 GLY A O 1
ATOM 583 N N . THR A 1 76 ? -15.126 13.527 17.314 1.00 70.12 76 THR A N 1
ATOM 584 C CA . THR A 1 76 ? -16.178 14.409 17.845 1.00 70.12 76 THR A CA 1
ATOM 585 C C . THR A 1 76 ? -16.036 15.862 17.386 1.00 70.12 76 THR A C 1
ATOM 587 O O . THR A 1 76 ? -17.041 16.553 17.251 1.00 70.12 76 THR A O 1
ATOM 590 N N . GLU A 1 77 ? -14.807 16.322 17.126 1.00 75.69 77 GLU A N 1
ATOM 591 C CA . GLU A 1 77 ? -14.517 17.696 16.683 1.00 75.69 77 GLU A CA 1
ATOM 592 C C . GLU A 1 77 ? -13.806 17.764 15.326 1.00 75.69 77 GLU A C 1
ATOM 594 O O . GLU A 1 77 ? -14.065 18.665 14.527 1.00 75.69 77 GLU A O 1
ATOM 599 N N . LYS A 1 78 ? -12.889 16.8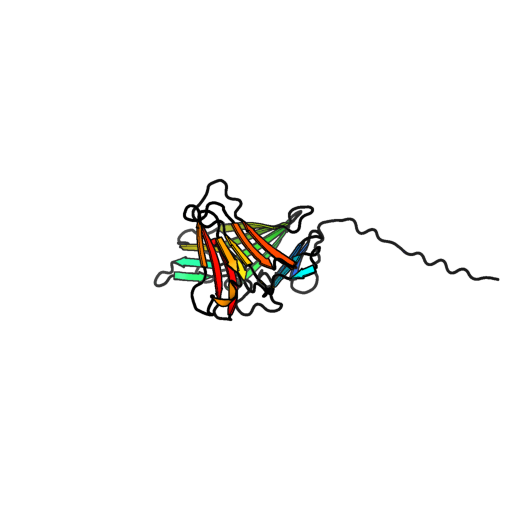28 15.052 1.00 84.62 78 LYS A N 1
ATOM 600 C CA . LYS A 1 78 ? -12.122 16.754 13.802 1.00 84.62 78 LYS A CA 1
ATOM 601 C C . LYS A 1 78 ? -11.889 15.306 13.411 1.00 84.62 78 LYS A C 1
ATOM 603 O O . LYS A 1 78 ? -11.676 14.459 14.277 1.00 84.62 78 LYS A O 1
ATOM 608 N N . SER A 1 79 ? -11.872 15.036 12.108 1.00 91.62 79 SER A N 1
ATOM 609 C CA . SER A 1 79 ? -11.451 13.731 11.609 1.00 91.62 79 SER A CA 1
ATOM 610 C C . SER A 1 79 ? -9.999 13.460 12.014 1.00 91.62 79 SER A C 1
ATOM 612 O O . SER A 1 79 ? -9.139 14.344 11.953 1.00 91.62 79 SER A O 1
ATOM 614 N N . ARG A 1 80 ? -9.735 12.227 12.438 1.00 93.50 80 ARG A N 1
ATOM 615 C CA . ARG A 1 80 ? -8.429 11.732 12.856 1.00 93.50 80 ARG A CA 1
ATOM 616 C C . ARG A 1 80 ? -7.897 10.761 11.815 1.00 93.50 80 ARG A C 1
ATOM 618 O O . ARG A 1 80 ? -8.580 9.815 11.435 1.00 93.50 80 ARG A O 1
ATOM 625 N N . ARG A 1 81 ? -6.653 10.971 11.402 1.00 94.81 81 ARG A N 1
ATOM 626 C CA . ARG A 1 81 ? -5.884 10.019 10.603 1.00 94.81 81 ARG A CA 1
ATOM 627 C C . ARG A 1 8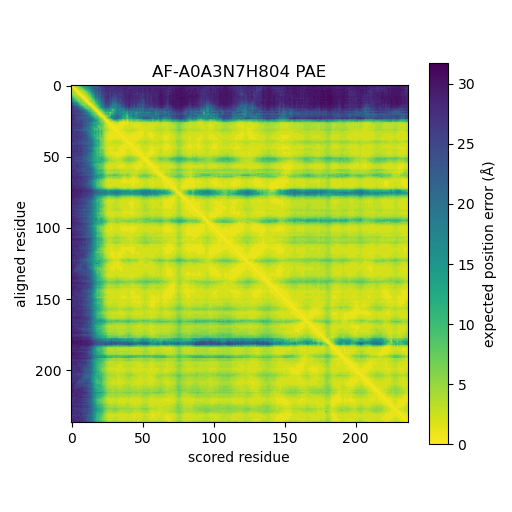1 ? -5.160 9.053 11.533 1.00 94.81 81 ARG A C 1
ATOM 629 O O . ARG A 1 81 ? -4.504 9.498 12.472 1.00 94.81 81 ARG A O 1
ATOM 636 N N . ILE A 1 82 ? -5.270 7.759 11.263 1.00 96.81 82 ILE A N 1
ATOM 637 C CA . ILE A 1 82 ? -4.501 6.712 11.937 1.00 96.81 82 ILE A CA 1
ATOM 638 C C . ILE A 1 82 ? -3.795 5.821 10.916 1.00 96.81 82 ILE A C 1
ATOM 640 O O . ILE A 1 82 ? -4.274 5.634 9.798 1.00 96.81 82 ILE A O 1
ATOM 644 N N . ASP A 1 83 ? -2.661 5.267 11.325 1.00 97.50 83 ASP A N 1
ATOM 645 C CA . ASP A 1 83 ? -1.855 4.322 10.559 1.00 97.50 83 ASP A CA 1
ATOM 646 C C . ASP A 1 83 ? -1.286 3.240 11.499 1.00 97.50 83 ASP A C 1
ATOM 648 O O . ASP A 1 83 ? -1.610 3.212 12.693 1.00 97.50 83 ASP A O 1
ATOM 652 N N . ALA A 1 84 ? -0.438 2.348 10.984 1.00 97.62 84 ALA A N 1
ATOM 653 C CA . ALA A 1 84 ? 0.168 1.260 11.749 1.00 97.62 84 ALA A CA 1
ATOM 654 C C . ALA A 1 84 ? 0.863 1.705 13.053 1.00 97.62 84 ALA A C 1
ATOM 656 O O . ALA A 1 84 ? 0.859 0.958 14.031 1.00 97.62 84 ALA A O 1
ATOM 657 N N . ARG A 1 85 ? 1.423 2.922 13.105 1.00 95.94 85 ARG A N 1
ATOM 658 C CA . ARG A 1 85 ? 2.161 3.454 14.267 1.00 95.94 85 ARG A CA 1
ATOM 659 C C . ARG A 1 85 ? 1.244 3.892 15.406 1.00 95.94 85 ARG A C 1
ATOM 661 O O . ARG A 1 85 ? 1.714 4.074 16.523 1.00 95.94 85 ARG A O 1
ATOM 668 N N . ALA A 1 86 ? -0.048 4.077 15.133 1.00 96.75 86 ALA A N 1
ATOM 669 C CA . ALA A 1 86 ? -1.041 4.420 16.150 1.00 96.75 86 ALA A CA 1
ATOM 670 C C . ALA A 1 86 ? -1.490 3.205 16.986 1.00 96.75 86 ALA A C 1
ATOM 672 O O . ALA A 1 86 ? -2.183 3.372 17.991 1.00 96.75 86 ALA A O 1
ATOM 673 N N . ALA A 1 87 ? -1.143 1.987 16.564 1.00 97.88 87 ALA A N 1
ATOM 674 C CA . ALA A 1 87 ? -1.452 0.769 17.296 1.00 97.88 87 ALA A CA 1
ATOM 675 C C . ALA A 1 87 ? -0.445 0.553 18.431 1.00 97.88 87 ALA A C 1
ATOM 677 O O . ALA A 1 87 ? 0.764 0.616 18.216 1.00 97.88 87 ALA A O 1
ATOM 678 N N . SER A 1 88 ? -0.932 0.232 19.630 1.00 97.69 88 SER A N 1
ATOM 679 C CA . SER A 1 88 ? -0.060 -0.184 20.739 1.00 97.69 88 SER A CA 1
ATOM 680 C C . SER A 1 88 ? 0.322 -1.664 20.673 1.00 97.69 88 SER A C 1
ATOM 682 O O . SER A 1 88 ? 1.278 -2.082 21.326 1.00 97.69 88 SER A O 1
ATOM 684 N N . ASN A 1 89 ? -0.409 -2.461 19.889 1.00 97.44 89 ASN A N 1
ATOM 685 C CA . ASN A 1 89 ? -0.142 -3.877 19.695 1.00 97.44 89 ASN A CA 1
ATOM 686 C C . ASN A 1 89 ? -0.147 -4.237 18.207 1.00 97.44 89 ASN A C 1
ATOM 688 O O . ASN A 1 89 ? -1.095 -3.928 17.481 1.00 97.44 89 ASN A O 1
ATOM 692 N N . PHE A 1 90 ? 0.888 -4.956 17.785 1.00 98.06 90 PHE A N 1
ATOM 693 C CA . PHE A 1 90 ? 1.020 -5.508 16.448 1.00 98.06 90 PHE A CA 1
ATOM 694 C C . PHE A 1 90 ? 1.424 -6.979 16.538 1.00 98.06 90 PHE A C 1
ATOM 696 O O . PHE A 1 90 ? 2.306 -7.358 17.308 1.00 98.06 90 PHE A O 1
ATOM 703 N N . THR A 1 91 ? 0.761 -7.818 15.749 1.00 97.06 91 THR A N 1
ATOM 704 C CA . THR A 1 91 ? 1.007 -9.261 15.712 1.00 97.06 91 THR A CA 1
ATOM 705 C C . THR A 1 91 ? 0.989 -9.772 14.283 1.00 97.06 91 THR A C 1
ATOM 707 O O . THR A 1 91 ? 0.298 -9.229 13.419 1.00 97.06 91 THR A O 1
ATOM 710 N N . THR A 1 92 ? 1.729 -10.850 14.048 1.00 96.62 92 THR A N 1
ATOM 711 C CA . THR A 1 92 ? 1.777 -11.544 12.765 1.00 96.62 92 THR A CA 1
ATOM 712 C C . THR A 1 92 ? 1.396 -13.008 12.933 1.00 96.62 92 THR A C 1
ATOM 714 O O . THR A 1 92 ? 1.672 -13.638 13.955 1.00 96.62 92 THR A O 1
ATOM 717 N N . SER A 1 93 ? 0.741 -13.565 11.920 1.00 94.56 93 SER A N 1
ATOM 718 C CA . SER A 1 93 ? 0.459 -14.992 11.821 1.00 94.56 93 SER A CA 1
ATOM 719 C C . SER A 1 93 ? 0.809 -15.474 10.422 1.00 94.56 93 SER A C 1
ATOM 721 O O . SER A 1 93 ? 0.355 -14.919 9.422 1.00 94.56 93 SER A O 1
ATOM 723 N N . GLN A 1 94 ? 1.629 -16.518 10.349 1.00 89.88 94 GLN A N 1
ATOM 724 C CA . GLN A 1 94 ? 2.010 -17.123 9.083 1.00 89.88 94 GLN A CA 1
ATOM 725 C C . GLN A 1 94 ? 0.863 -17.971 8.522 1.00 89.88 94 GLN A C 1
ATOM 727 O O . GLN A 1 94 ? 0.220 -18.738 9.242 1.00 89.88 94 GLN A O 1
ATOM 732 N N . LYS A 1 95 ? 0.636 -17.856 7.214 1.00 87.75 95 LYS A N 1
ATOM 733 C CA . LYS A 1 95 ? -0.238 -18.731 6.423 1.00 87.75 95 LYS A CA 1
ATOM 734 C C . LYS A 1 95 ? 0.602 -19.491 5.395 1.00 87.75 95 LYS A C 1
ATOM 736 O O . LYS A 1 95 ? 1.790 -19.226 5.243 1.00 87.75 95 LYS A O 1
ATOM 741 N N . ALA A 1 96 ? -0.013 -20.428 4.673 1.00 83.31 96 ALA A N 1
ATOM 742 C CA . ALA A 1 96 ? 0.691 -21.290 3.719 1.00 83.31 96 ALA A CA 1
ATOM 743 C C . ALA A 1 96 ? 1.541 -20.510 2.692 1.00 83.31 96 ALA A C 1
ATOM 745 O O . ALA A 1 96 ? 2.691 -20.870 2.469 1.00 83.31 96 ALA A O 1
ATOM 746 N N . ASN A 1 97 ? 1.000 -19.423 2.125 1.00 86.56 97 ASN A N 1
ATOM 747 C CA . ASN A 1 97 ? 1.667 -18.600 1.104 1.00 86.56 97 ASN A CA 1
ATOM 748 C C . ASN A 1 97 ? 1.682 -17.103 1.455 1.00 86.56 97 ASN A C 1
ATOM 750 O O . ASN A 1 97 ? 1.835 -16.263 0.570 1.00 86.56 97 ASN A O 1
ATOM 754 N N . GLY A 1 98 ? 1.496 -16.753 2.727 1.00 94.94 98 GLY A N 1
ATOM 755 C CA . GLY A 1 98 ? 1.232 -15.370 3.096 1.00 94.94 98 GLY A CA 1
ATOM 756 C C . GLY A 1 98 ? 1.404 -15.051 4.570 1.00 94.94 98 GLY A C 1
ATOM 757 O O . GLY A 1 98 ? 1.714 -15.915 5.394 1.00 94.94 98 GLY A O 1
ATOM 758 N N . LEU A 1 99 ? 1.178 -13.783 4.886 1.00 96.38 99 LEU A N 1
ATOM 759 C CA . LEU A 1 99 ? 1.173 -13.231 6.231 1.00 96.38 99 LEU A CA 1
ATOM 760 C C . LEU A 1 99 ? -0.187 -12.604 6.529 1.00 96.38 99 LEU A C 1
ATOM 762 O O . LEU A 1 99 ? -0.765 -11.894 5.710 1.00 96.38 99 LEU A O 1
ATOM 766 N N . GLU A 1 100 ? -0.669 -12.844 7.739 1.00 97.88 100 GLU A N 1
ATOM 767 C CA . GLU A 1 100 ? -1.729 -12.066 8.364 1.00 97.88 100 GLU A CA 1
ATOM 768 C C . GLU A 1 100 ? -1.079 -11.095 9.354 1.00 97.88 100 GLU A C 1
ATOM 770 O O . GLU A 1 100 ? -0.406 -11.517 10.294 1.00 97.88 100 GLU A O 1
ATOM 775 N N . LEU A 1 101 ? -1.260 -9.800 9.118 1.00 98.44 101 LEU A N 1
ATOM 776 C CA . LEU A 1 101 ? -0.708 -8.690 9.887 1.00 98.44 101 LEU A CA 1
ATOM 777 C C . LEU A 1 101 ? -1.860 -8.032 10.648 1.00 98.44 101 LEU A C 1
ATOM 779 O O . LEU A 1 101 ? -2.839 -7.628 10.026 1.00 98.44 101 LEU A O 1
ATOM 783 N N . THR A 1 102 ? -1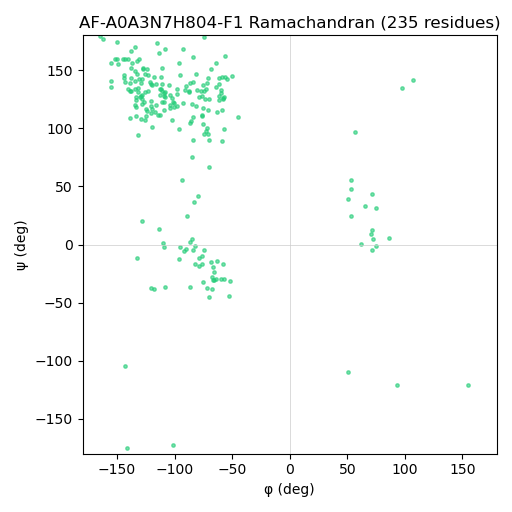.783 -7.944 11.973 1.00 98.62 102 THR A N 1
ATOM 784 C CA . THR A 1 102 ? -2.889 -7.449 12.804 1.00 98.62 102 THR A CA 1
ATOM 785 C C . THR A 1 102 ? -2.436 -6.349 13.749 1.00 98.62 102 THR A C 1
ATOM 787 O O . THR A 1 102 ? -1.551 -6.569 14.575 1.00 98.62 102 THR A O 1
ATOM 790 N N . TRP A 1 103 ? -3.115 -5.205 13.678 1.00 98.75 103 TRP A N 1
ATOM 791 C CA . TRP A 1 103 ? -2.922 -4.031 14.526 1.00 98.75 103 TRP A CA 1
ATOM 792 C C . TRP A 1 103 ? -4.131 -3.826 15.442 1.00 98.75 103 TRP A C 1
ATOM 794 O O . TRP A 1 103 ? -5.277 -3.902 14.991 1.00 98.75 103 TRP A O 1
ATOM 804 N N . ALA A 1 104 ? -3.878 -3.565 16.724 1.00 98.56 104 ALA A N 1
ATOM 805 C CA . ALA A 1 104 ? -4.906 -3.377 17.746 1.00 98.56 104 ALA A CA 1
ATOM 806 C C . ALA A 1 104 ? -4.445 -2.425 18.866 1.00 98.56 104 ALA A C 1
ATOM 808 O O . ALA A 1 104 ? -3.282 -2.019 18.935 1.00 98.56 104 ALA A O 1
ATOM 809 N N . GLY A 1 105 ? -5.367 -2.098 19.778 1.00 97.44 105 GLY A N 1
ATOM 810 C CA . GLY A 1 105 ? -5.073 -1.260 20.944 1.00 97.44 105 GLY A CA 1
ATOM 811 C C . GLY A 1 105 ? -4.849 0.204 20.570 1.00 97.44 105 GLY A C 1
ATOM 812 O O . GLY A 1 105 ? -3.896 0.828 21.035 1.00 97.44 105 GLY A O 1
ATOM 813 N N . PHE A 1 106 ? -5.693 0.731 19.687 1.00 96.75 106 PHE A N 1
ATOM 814 C CA . PHE A 1 106 ? -5.648 2.124 19.258 1.00 96.75 106 PHE A CA 1
ATOM 815 C C . PHE A 1 106 ? -6.227 3.037 20.337 1.00 96.75 106 PHE A C 1
ATOM 817 O O . PHE A 1 106 ? -7.359 2.850 20.785 1.00 96.75 106 PHE A O 1
ATOM 824 N N . GLU A 1 107 ? -5.474 4.061 20.725 1.00 94.06 107 GLU A N 1
ATOM 825 C CA . GLU A 1 107 ? -5.935 5.037 21.709 1.00 94.06 107 GLU A CA 1
ATOM 826 C C . GLU A 1 107 ? -7.213 5.744 21.227 1.00 94.06 107 GLU A C 1
ATOM 828 O O . GLU A 1 107 ? -7.300 6.191 20.078 1.00 94.06 107 GLU A O 1
ATOM 833 N N . GLY A 1 108 ? -8.218 5.849 22.099 1.00 91.50 108 GLY A N 1
ATOM 834 C CA . GLY A 1 108 ? -9.478 6.542 21.808 1.00 91.50 108 GLY A CA 1
ATOM 835 C C . GLY A 1 108 ? -10.417 5.833 20.822 1.00 91.50 108 GLY A C 1
ATOM 836 O O . GLY A 1 108 ? -11.360 6.467 20.358 1.00 91.50 108 GLY A O 1
ATOM 837 N N . LEU A 1 109 ? -10.178 4.559 20.492 1.00 93.56 109 LEU A N 1
ATOM 838 C CA . LEU A 1 109 ? -11.099 3.715 19.716 1.00 93.56 109 LEU A CA 1
ATOM 839 C C . LEU A 1 109 ? -11.651 2.564 20.573 1.00 93.56 109 LEU A C 1
ATOM 841 O O . 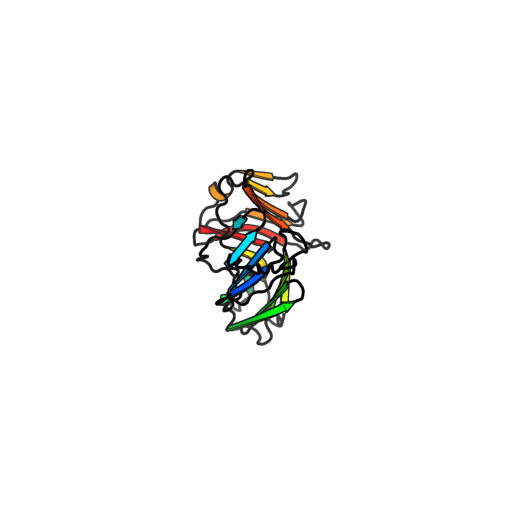LEU A 1 109 ? -11.099 2.287 21.643 1.00 93.56 109 LEU A O 1
ATOM 845 N N . PRO A 1 110 ? -12.731 1.890 20.128 1.00 94.81 110 PRO A N 1
ATOM 846 C CA . PRO A 1 110 ? -13.225 0.681 20.779 1.00 94.81 110 PRO A CA 1
ATOM 847 C C . PRO A 1 110 ? -12.116 -0.352 21.006 1.00 94.81 110 PRO A C 1
ATOM 849 O O . PRO A 1 110 ? -11.201 -0.500 20.196 1.00 94.81 110 PRO A O 1
ATOM 852 N N . THR A 1 111 ? -12.189 -1.086 22.117 1.00 95.62 111 THR A N 1
ATOM 853 C CA . THR A 1 111 ? -11.157 -2.064 22.504 1.00 95.62 111 THR A CA 1
ATOM 854 C C . THR A 1 111 ? -11.061 -3.248 21.544 1.00 95.62 111 THR A C 1
ATOM 856 O O . THR A 1 111 ? -10.015 -3.890 21.460 1.00 95.62 111 THR A O 1
ATOM 859 N N . ASP A 1 112 ? -12.139 -3.536 20.821 1.00 96.88 112 ASP A N 1
ATOM 860 C CA . ASP A 1 112 ? -12.226 -4.544 19.772 1.00 96.88 112 ASP A CA 1
ATOM 861 C C . ASP A 1 112 ? -11.873 -4.002 18.376 1.00 96.88 112 ASP A C 1
ATOM 863 O O . ASP A 1 112 ? -11.788 -4.799 17.438 1.00 96.88 112 ASP A O 1
ATOM 867 N N . PHE A 1 113 ? -11.609 -2.693 18.229 1.00 97.94 113 PHE A N 1
ATOM 868 C CA . PHE A 1 113 ? -11.189 -2.104 16.958 1.00 97.94 113 PHE A CA 1
ATOM 869 C C . PHE A 1 113 ? -9.861 -2.707 16.500 1.00 97.94 113 PHE A C 1
ATOM 871 O O . PHE A 1 113 ? -8.844 -2.664 17.206 1.00 97.94 113 PHE A O 1
ATOM 878 N N . ARG A 1 114 ? -9.863 -3.253 15.284 1.00 98.50 114 ARG A N 1
ATOM 879 C CA . ARG A 1 114 ? -8.727 -3.981 14.720 1.00 98.5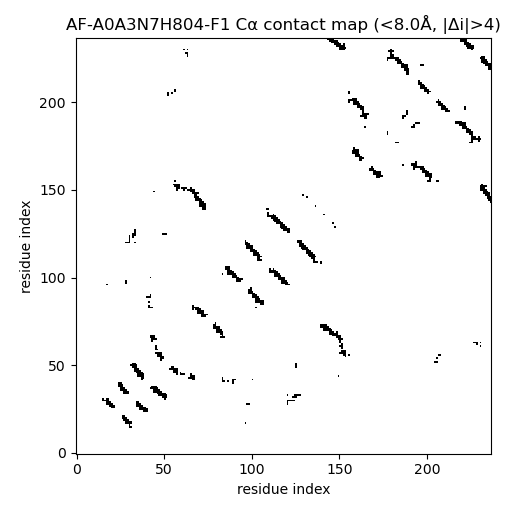0 114 ARG A CA 1
ATOM 880 C C . ARG A 1 114 ? -8.597 -3.693 13.238 1.00 98.50 114 ARG A C 1
ATOM 882 O O . ARG A 1 114 ? -9.587 -3.692 12.515 1.00 98.50 114 ARG A O 1
ATOM 889 N N . VAL A 1 115 ? -7.359 -3.528 12.787 1.00 98.81 115 VAL A N 1
ATOM 890 C CA . VAL A 1 115 ? -7.022 -3.556 11.364 1.00 98.81 115 VAL A CA 1
ATOM 891 C C . VAL A 1 115 ? -6.252 -4.840 11.105 1.00 98.81 115 VAL A C 1
ATOM 893 O O . VAL A 1 115 ? -5.273 -5.119 11.798 1.00 98.81 115 VAL A O 1
ATOM 896 N N . THR A 1 116 ? -6.681 -5.623 10.122 1.00 98.81 116 THR A N 1
ATOM 897 C CA . THR A 1 116 ? -5.986 -6.842 9.706 1.00 98.81 116 THR A CA 1
ATOM 898 C C . THR A 1 116 ? -5.724 -6.796 8.208 1.00 98.81 116 THR A C 1
ATOM 900 O O . THR A 1 116 ? -6.659 -6.679 7.419 1.00 98.81 116 THR A O 1
ATOM 903 N N . ALA A 1 117 ? -4.457 -6.910 7.813 1.00 98.62 117 ALA A N 1
ATOM 904 C CA . ALA A 1 117 ? -4.049 -7.061 6.423 1.00 98.62 117 ALA A CA 1
ATOM 905 C C . ALA A 1 117 ? -3.629 -8.509 6.149 1.00 98.62 117 ALA A C 1
ATOM 907 O O . ALA A 1 117 ? -2.916 -9.127 6.938 1.00 98.62 117 ALA A O 1
ATOM 908 N N . TYR A 1 118 ? -4.057 -9.034 5.011 1.00 98.25 118 TYR A N 1
ATOM 909 C CA . TYR A 1 118 ? -3.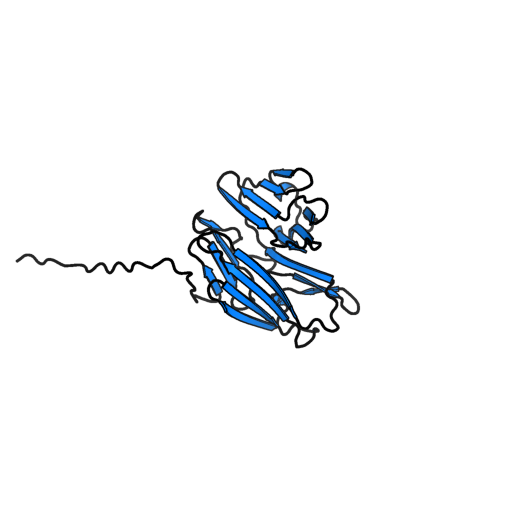668 -10.334 4.486 1.00 98.25 118 TYR A CA 1
ATOM 910 C C . TYR A 1 118 ? -2.816 -10.102 3.248 1.00 98.25 118 TYR A C 1
ATOM 912 O O . TYR A 1 118 ? -3.270 -9.441 2.314 1.00 98.25 118 TYR A O 1
ATOM 920 N N . VAL A 1 119 ? -1.599 -10.635 3.254 1.00 98.12 119 VAL A N 1
ATOM 921 C CA . VAL A 1 119 ? -0.632 -10.485 2.166 1.00 98.12 119 VAL A CA 1
ATOM 922 C C . VAL A 1 119 ? -0.203 -11.868 1.713 1.00 98.12 119 VAL A C 1
ATOM 924 O O . VAL A 1 119 ? 0.493 -12.568 2.445 1.00 98.12 119 VAL A O 1
ATOM 927 N N . ASP A 1 120 ? -0.608 -12.257 0.512 1.00 97.38 120 ASP A N 1
ATOM 928 C CA . ASP A 1 120 ? -0.290 -13.550 -0.086 1.00 97.38 120 ASP A CA 1
ATOM 929 C C . ASP A 1 120 ? 0.665 -13.350 -1.272 1.00 97.38 120 ASP A C 1
ATOM 931 O O . ASP A 1 120 ? 0.478 -12.433 -2.071 1.00 97.38 120 ASP A O 1
ATOM 935 N N . LEU A 1 121 ? 1.679 -14.204 -1.423 1.00 96.44 121 LEU A N 1
ATOM 936 C CA . LEU A 1 121 ? 2.467 -14.267 -2.657 1.00 96.44 121 LEU A CA 1
ATOM 937 C C . LEU A 1 121 ? 1.805 -15.221 -3.639 1.00 96.44 121 LEU A C 1
ATOM 939 O O . LEU A 1 121 ? 1.479 -16.360 -3.293 1.00 96.44 121 LEU A O 1
ATOM 943 N N . LEU A 1 122 ? 1.653 -14.777 -4.884 1.00 94.12 122 LEU A N 1
ATOM 944 C CA . LEU A 1 122 ? 1.159 -15.650 -5.936 1.00 94.12 122 LEU A CA 1
ATOM 945 C C . LEU A 1 122 ? 2.254 -16.665 -6.310 1.00 94.12 122 LEU A C 1
ATOM 947 O O . LEU A 1 122 ? 3.416 -16.275 -6.473 1.00 94.12 122 LEU A O 1
ATOM 951 N N . PRO A 1 123 ? 1.930 -17.965 -6.443 1.00 91.50 123 PRO A N 1
ATOM 952 C CA . PRO A 1 123 ? 2.906 -18.973 -6.846 1.00 91.50 123 PRO A CA 1
ATOM 953 C C . PRO A 1 123 ? 3.591 -18.606 -8.167 1.00 91.50 123 PRO A C 1
ATOM 955 O O . PRO A 1 123 ? 2.960 -18.046 -9.062 1.00 91.50 123 PRO A O 1
ATOM 958 N N . ASP A 1 124 ? 4.888 -18.903 -8.267 1.00 89.62 124 ASP A N 1
ATOM 959 C CA . ASP A 1 124 ? 5.688 -18.784 -9.495 1.00 89.62 124 ASP A CA 1
ATOM 960 C C . ASP A 1 124 ? 5.653 -17.414 -10.204 1.00 89.62 124 ASP A C 1
ATOM 962 O O . ASP A 1 124 ? 5.947 -17.314 -11.396 1.00 89.62 124 ASP A O 1
ATOM 966 N N . SER A 1 125 ? 5.358 -16.331 -9.481 1.00 92.81 125 SER A N 1
ATOM 967 C CA . SER A 1 125 ? 5.282 -14.978 -10.046 1.00 92.81 125 SER A CA 1
ATOM 968 C C . SER A 1 125 ? 5.862 -13.916 -9.114 1.00 92.81 125 SER A C 1
ATOM 970 O O . SER A 1 125 ? 5.971 -14.110 -7.903 1.00 92.81 125 SER A O 1
ATOM 972 N N . ALA A 1 126 ? 6.225 -12.764 -9.684 1.00 94.56 126 ALA A N 1
ATOM 973 C CA . ALA A 1 126 ? 6.667 -11.589 -8.936 1.00 94.56 126 ALA A CA 1
ATOM 974 C C . ALA A 1 126 ? 5.475 -10.750 -8.411 1.00 94.56 126 ALA A C 1
ATOM 976 O O . ALA A 1 126 ? 5.506 -9.525 -8.458 1.00 94.56 126 ALA A O 1
ATOM 977 N N . MET A 1 127 ? 4.383 -11.404 -7.996 1.00 95.00 127 MET A N 1
ATOM 978 C CA . MET A 1 127 ? 3.123 -10.750 -7.635 1.00 95.00 127 MET A CA 1
ATOM 979 C C . MET A 1 127 ? 2.685 -11.104 -6.216 1.00 95.00 127 MET A C 1
ATOM 981 O O . MET A 1 127 ? 2.939 -12.198 -5.707 1.00 95.00 127 MET A O 1
ATOM 985 N N . SER A 1 128 ? 1.971 -10.168 -5.597 1.00 96.38 128 SER A N 1
ATOM 986 C CA . SER A 1 128 ? 1.349 -10.347 -4.289 1.00 96.38 128 SER A CA 1
ATOM 987 C C . SER A 1 128 ? -0.098 -9.866 -4.317 1.00 96.38 128 SER A C 1
ATOM 989 O O . SER A 1 128 ? -0.426 -8.924 -5.036 1.00 96.38 128 SER A O 1
ATOM 991 N N . ALA A 1 129 ? -0.955 -10.523 -3.543 1.00 97.38 129 ALA A N 1
ATOM 992 C CA . ALA A 1 129 ? -2.355 -10.172 -3.365 1.00 97.38 129 ALA A CA 1
ATOM 993 C C . ALA A 1 129 ? -2.568 -9.647 -1.943 1.00 97.38 129 ALA A C 1
ATOM 995 O O . ALA A 1 129 ? -2.111 -10.252 -0.972 1.00 97.38 129 ALA A O 1
ATOM 996 N N . TRP A 1 130 ? -3.258 -8.514 -1.835 1.00 98.19 130 TRP A N 1
ATOM 997 C CA . TRP A 1 130 ? -3.428 -7.777 -0.587 1.00 98.19 130 TRP A CA 1
ATOM 998 C C . TRP A 1 130 ? -4.912 -7.616 -0.289 1.00 98.19 130 TRP A C 1
ATOM 1000 O O . TRP A 1 130 ? -5.688 -7.223 -1.156 1.00 98.19 130 TRP A O 1
ATOM 1010 N N . ARG A 1 131 ? -5.317 -7.907 0.947 1.00 97.88 131 ARG A N 1
ATOM 1011 C CA . ARG A 1 131 ? -6.687 -7.693 1.437 1.00 97.88 131 ARG A CA 1
ATOM 1012 C C . ARG A 1 131 ? -6.641 -7.042 2.807 1.00 97.88 131 ARG A C 1
ATOM 1014 O O . ARG A 1 131 ? -5.731 -7.324 3.580 1.00 97.88 131 ARG A O 1
ATOM 1021 N N . ILE A 1 132 ? -7.640 -6.231 3.127 1.00 98.25 132 ILE A N 1
ATOM 1022 C CA . ILE A 1 132 ? -7.770 -5.584 4.433 1.00 98.25 132 ILE A CA 1
ATOM 1023 C C . ILE A 1 132 ? -9.135 -5.887 5.044 1.00 98.25 132 ILE A C 1
ATOM 1025 O O . ILE A 1 132 ? -10.135 -6.022 4.341 1.00 98.25 132 ILE A O 1
ATOM 1029 N N . ARG A 1 133 ? -9.167 -5.992 6.369 1.00 98.38 133 ARG A N 1
ATOM 1030 C CA . ARG A 1 133 ? -10.378 -5.999 7.183 1.00 98.38 133 ARG A CA 1
ATOM 1031 C C . ARG A 1 133 ? -10.229 -4.973 8.299 1.00 98.38 133 ARG A C 1
ATOM 1033 O O . ARG A 1 133 ? -9.158 -4.865 8.896 1.00 98.38 133 ARG A O 1
ATOM 1040 N N . VAL A 1 134 ? -11.307 -4.244 8.571 1.00 98.31 134 VAL A N 1
ATOM 1041 C CA . VAL A 1 134 ? -11.416 -3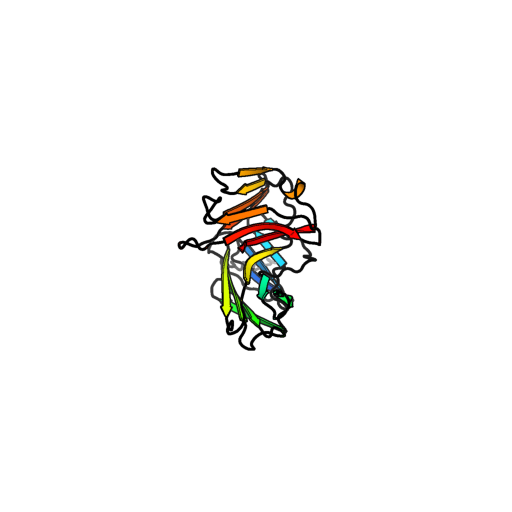.351 9.725 1.00 98.31 134 VAL A CA 1
ATOM 1042 C C . VAL A 1 134 ? -12.598 -3.823 10.565 1.00 98.31 134 VAL A C 1
ATOM 1044 O O . VAL A 1 134 ? -13.738 -3.780 10.107 1.00 98.31 134 VAL A O 1
ATOM 1047 N N . ASP A 1 135 ? -12.310 -4.314 11.765 1.00 98.19 135 ASP A N 1
ATOM 1048 C CA . ASP A 1 135 ? -13.285 -4.863 12.711 1.00 98.19 135 ASP A CA 1
ATOM 1049 C C . ASP A 1 135 ? -13.480 -3.914 13.905 1.00 98.19 135 ASP A C 1
ATOM 1051 O O . ASP A 1 135 ? -12.705 -2.975 14.091 1.00 98.19 135 ASP A O 1
ATOM 1055 N N . GLY A 1 136 ? -14.511 -4.154 14.726 1.00 96.44 136 GLY A N 1
ATOM 1056 C CA . GLY A 1 136 ? -14.769 -3.372 15.947 1.00 96.44 136 GLY A CA 1
ATOM 1057 C C . GLY A 1 136 ? -15.133 -1.909 15.676 1.00 96.44 136 GLY A C 1
ATOM 1058 O O . GLY A 1 136 ? -14.787 -1.010 16.436 1.00 96.44 136 GLY A O 1
ATOM 1059 N N . THR A 1 137 ? -15.814 -1.646 14.559 1.00 95.19 137 THR A N 1
ATOM 1060 C CA . THR A 1 137 ? -16.139 -0.288 14.087 1.00 95.19 137 THR A CA 1
ATOM 1061 C C . THR A 1 137 ? -17.410 0.290 14.713 1.00 95.19 137 THR A C 1
ATOM 1063 O O . THR A 1 137 ? -17.848 1.378 14.344 1.00 95.19 137 THR A O 1
ATOM 1066 N N . ALA A 1 138 ? -18.028 -0.409 15.671 1.00 92.44 138 ALA A N 1
ATOM 1067 C CA . ALA A 1 138 ? -19.245 0.054 16.325 1.00 92.44 138 ALA A CA 1
ATOM 1068 C C . ALA A 1 138 ? -19.023 1.428 16.984 1.00 92.44 138 ALA A C 1
ATOM 1070 O O . ALA A 1 138 ? -18.088 1.625 17.757 1.00 92.44 138 ALA A O 1
ATOM 1071 N N . GLY A 1 139 ? -19.869 2.403 16.641 1.00 88.19 139 GLY A N 1
ATOM 1072 C CA . GLY A 1 139 ? -19.729 3.787 17.113 1.00 88.19 139 GLY A CA 1
ATOM 1073 C C . GLY A 1 139 ? -18.562 4.569 16.493 1.00 88.19 139 GLY A C 1
ATOM 1074 O O . GLY A 1 139 ? -18.345 5.715 16.871 1.00 88.19 139 GLY A O 1
ATOM 1075 N N . THR A 1 140 ? -17.837 3.984 15.534 1.00 92.12 140 THR A N 1
ATOM 1076 C CA . THR A 1 140 ? -16.702 4.599 14.838 1.00 92.12 140 THR A CA 1
ATOM 1077 C C . THR A 1 140 ? -17.047 4.794 13.366 1.00 92.12 140 THR A C 1
ATOM 1079 O O . THR A 1 140 ? -17.154 3.833 12.606 1.00 92.12 140 THR A O 1
ATOM 1082 N N . LEU A 1 141 ? -17.204 6.046 12.934 1.00 93.56 141 LEU A N 1
ATOM 1083 C CA . LEU A 1 141 ? -17.452 6.347 11.527 1.00 93.56 141 LEU A CA 1
ATOM 1084 C C . LEU A 1 141 ? -16.127 6.402 10.759 1.00 93.56 141 LEU A C 1
ATOM 1086 O O . LEU A 1 141 ? -15.331 7.328 10.921 1.00 93.56 141 LEU A O 1
ATOM 1090 N N . ILE A 1 142 ? -15.901 5.403 9.910 1.00 95.50 142 ILE A N 1
ATOM 1091 C CA . ILE A 1 142 ? -14.773 5.369 8.978 1.00 95.50 142 ILE A CA 1
ATOM 1092 C C . ILE A 1 142 ? -15.134 6.209 7.754 1.00 95.50 142 ILE A C 1
ATOM 1094 O O . ILE A 1 142 ? -16.090 5.897 7.049 1.00 95.50 142 ILE A O 1
ATOM 1098 N N . ARG A 1 143 ? -14.362 7.266 7.494 1.00 94.81 143 ARG A N 1
ATOM 1099 C CA . ARG A 1 143 ? -14.520 8.102 6.297 1.00 94.81 143 ARG A CA 1
ATOM 1100 C C . ARG A 1 143 ? -13.760 7.570 5.097 1.00 94.81 143 ARG A C 1
ATOM 1102 O O . ARG A 1 143 ? -14.214 7.749 3.975 1.00 94.81 143 ARG A O 1
ATOM 1109 N N . LYS A 1 144 ? -12.577 7.003 5.330 1.00 95.94 144 LYS A N 1
ATOM 1110 C CA . LYS A 1 144 ? -11.669 6.591 4.259 1.00 95.94 144 LYS A CA 1
ATOM 1111 C C . LYS A 1 144 ? -10.736 5.489 4.726 1.00 95.94 144 LYS A C 1
ATOM 1113 O O . LYS A 1 144 ? -10.238 5.573 5.850 1.00 95.94 144 LYS A O 1
ATOM 1118 N N . VAL A 1 145 ? -10.470 4.519 3.858 1.00 97.81 145 VAL A N 1
ATOM 1119 C CA . VAL A 1 145 ? -9.454 3.482 4.058 1.00 97.81 145 VAL A CA 1
ATOM 1120 C C . VAL A 1 145 ? -8.535 3.497 2.847 1.00 97.81 145 VAL A C 1
ATOM 1122 O O . VAL A 1 145 ? -8.921 3.041 1.785 1.00 97.81 145 VAL A O 1
ATOM 1125 N N . THR A 1 146 ? -7.312 3.987 3.017 1.00 98.06 146 THR A N 1
ATOM 1126 C CA . THR A 1 146 ? -6.284 3.906 1.982 1.00 98.06 146 THR A CA 1
ATOM 1127 C C . THR A 1 146 ? -5.565 2.561 2.101 1.00 98.06 146 THR A C 1
ATOM 1129 O O . THR A 1 146 ? -4.778 2.375 3.035 1.00 98.06 146 THR A O 1
ATOM 1132 N N . PHE A 1 147 ? -5.818 1.615 1.192 1.00 98.44 147 PHE A N 1
ATOM 1133 C CA . PHE A 1 147 ? -5.161 0.304 1.167 1.00 98.44 147 PHE A CA 1
ATOM 1134 C C . PHE A 1 147 ? -5.144 -0.362 -0.231 1.00 98.44 147 PHE A C 1
ATOM 1136 O O . PHE A 1 147 ? -6.192 -0.471 -0.861 1.00 98.44 147 PHE A O 1
ATOM 1143 N N . PRO A 1 148 ? -4.005 -0.935 -0.672 1.00 97.81 148 PRO A N 1
ATOM 1144 C CA . PRO A 1 148 ? -2.703 -0.848 -0.021 1.00 97.81 148 PRO A CA 1
ATOM 1145 C C . PRO A 1 148 ? -2.126 0.563 -0.172 1.00 97.81 148 PRO A C 1
ATOM 1147 O O . PRO A 1 148 ? -2.280 1.210 -1.206 1.00 97.81 148 PRO A O 1
ATOM 1150 N N . ARG A 1 149 ? -1.448 1.035 0.871 1.00 97.62 149 ARG A N 1
ATOM 1151 C CA . ARG A 1 149 ? -0.621 2.241 0.847 1.00 97.62 149 ARG A CA 1
ATOM 1152 C C . ARG A 1 149 ? 0.837 1.814 0.718 1.00 97.62 149 ARG A C 1
ATOM 1154 O O . ARG A 1 149 ? 1.343 1.092 1.568 1.00 97.62 149 ARG A O 1
ATOM 1161 N N . ILE A 1 150 ? 1.520 2.270 -0.325 1.00 97.50 150 ILE A N 1
ATOM 1162 C CA . ILE A 1 150 ? 2.933 1.958 -0.569 1.00 97.50 150 ILE A CA 1
ATOM 1163 C C . ILE A 1 150 ? 3.700 3.274 -0.574 1.00 97.50 150 ILE A C 1
ATOM 1165 O O . ILE A 1 150 ? 3.648 4.025 -1.546 1.00 97.50 150 ILE A O 1
ATOM 1169 N N . ALA A 1 151 ? 4.375 3.574 0.534 1.00 95.94 151 ALA A N 1
ATOM 1170 C CA . ALA A 1 151 ? 5.194 4.773 0.676 1.00 95.94 151 ALA A CA 1
ATOM 1171 C C . ALA A 1 151 ? 6.666 4.497 0.384 1.00 95.94 151 ALA A C 1
ATOM 1173 O O . ALA A 1 151 ? 7.136 3.372 0.531 1.00 95.94 151 ALA A O 1
ATOM 1174 N N . GLY A 1 152 ? 7.394 5.546 0.002 1.00 96.19 152 GLY A N 1
ATOM 1175 C CA . GLY A 1 152 ? 8.824 5.440 -0.261 1.00 96.19 152 GLY A CA 1
ATOM 1176 C C . GLY A 1 152 ? 9.136 4.754 -1.586 1.00 96.19 152 GLY A C 1
ATOM 1177 O O . GLY A 1 152 ? 10.164 4.092 -1.682 1.00 96.19 152 GLY A O 1
ATOM 1178 N N . LEU A 1 153 ? 8.276 4.895 -2.602 1.00 96.44 153 LEU A N 1
ATOM 1179 C CA . LEU A 1 153 ? 8.559 4.375 -3.940 1.00 96.44 153 LEU A CA 1
ATOM 1180 C C . LEU A 1 153 ? 9.857 4.996 -4.474 1.00 96.44 153 LEU A C 1
ATOM 1182 O O . LEU A 1 153 ? 9.947 6.215 -4.684 1.00 96.44 153 LEU A O 1
ATOM 1186 N N . LYS A 1 154 ? 10.859 4.141 -4.686 1.00 95.81 154 LYS A N 1
ATOM 1187 C CA . LYS A 1 154 ? 12.187 4.520 -5.168 1.00 95.81 154 LYS A CA 1
ATOM 1188 C C . LYS A 1 154 ? 12.082 5.143 -6.555 1.00 95.81 154 LYS A C 1
ATOM 1190 O O . LYS A 1 154 ? 11.262 4.712 -7.356 1.00 95.81 154 LYS A O 1
ATOM 1195 N N . ASP A 1 155 ? 12.910 6.149 -6.819 1.00 94.81 155 ASP A N 1
ATOM 1196 C CA . ASP A 1 155 ? 13.095 6.679 -8.169 1.00 94.81 155 ASP A CA 1
ATOM 1197 C C . ASP A 1 155 ? 13.691 5.591 -9.073 1.00 94.81 155 ASP A C 1
ATOM 1199 O O . ASP A 1 155 ? 14.806 5.114 -8.832 1.00 94.81 155 ASP A O 1
ATOM 1203 N N . LEU A 1 156 ? 12.912 5.162 -10.067 1.00 94.38 156 LEU A N 1
ATOM 1204 C CA . LEU A 1 156 ? 13.311 4.144 -11.036 1.00 94.38 156 LEU A CA 1
ATOM 1205 C C . LEU A 1 156 ? 14.062 4.747 -12.239 1.00 94.38 156 LEU A C 1
ATOM 1207 O O . LEU A 1 156 ? 14.434 4.006 -13.146 1.00 94.38 156 LEU A O 1
ATOM 1211 N N . GLY A 1 157 ? 14.311 6.061 -12.274 1.00 93.88 157 GLY A N 1
ATOM 1212 C CA . GLY A 1 157 ? 15.001 6.754 -13.362 1.00 93.88 157 GLY A CA 1
ATOM 1213 C C . GLY A 1 157 ? 14.039 7.316 -14.410 1.00 93.88 157 GLY A C 1
ATOM 1214 O O . GLY A 1 157 ? 13.203 8.160 -14.099 1.00 93.88 157 GLY A O 1
ATOM 1215 N N . GLU A 1 158 ? 14.171 6.888 -15.670 1.00 95.38 158 GLU A N 1
ATOM 1216 C CA . GLU A 1 158 ? 13.314 7.318 -16.790 1.00 95.38 158 GLU A CA 1
ATOM 1217 C C . GLU A 1 158 ? 11.892 6.743 -16.659 1.00 95.38 158 GLU A C 1
ATOM 1219 O O . GLU A 1 158 ? 11.461 5.891 -17.427 1.00 95.38 158 GLU A O 1
ATOM 1224 N N . GLU A 1 159 ? 11.168 7.183 -15.631 1.00 96.62 159 GLU A N 1
ATOM 1225 C CA . GLU A 1 159 ? 9.858 6.663 -15.266 1.00 96.62 159 GLU A CA 1
ATOM 1226 C C . GLU A 1 159 ? 8.768 7.083 -16.258 1.00 96.62 159 GLU A C 1
ATOM 1228 O O . GLU A 1 159 ? 8.661 8.243 -16.668 1.00 96.62 159 GLU A O 1
ATOM 1233 N N . GLU A 1 160 ? 7.884 6.141 -16.559 1.00 98.06 160 GLU A N 1
ATOM 1234 C CA . GLU A 1 160 ? 6.615 6.351 -17.231 1.00 98.06 160 GLU A CA 1
ATOM 1235 C C . GLU A 1 160 ? 5.470 5.858 -16.334 1.00 98.06 160 GLU A C 1
ATOM 1237 O O . GLU A 1 160 ? 5.559 4.824 -15.665 1.00 98.06 160 GLU A O 1
ATOM 1242 N N . LEU A 1 161 ? 4.379 6.623 -16.314 1.00 97.81 161 LEU A N 1
ATOM 1243 C CA . LEU A 1 161 ? 3.145 6.305 -15.606 1.00 97.81 161 LEU A CA 1
ATOM 1244 C C . LEU A 1 161 ? 2.044 6.052 -16.628 1.00 97.81 161 LEU A C 1
ATOM 1246 O O . LEU A 1 161 ? 1.610 6.981 -17.312 1.00 97.81 161 LEU A O 1
ATOM 1250 N N . ALA A 1 162 ? 1.597 4.803 -16.724 1.00 97.75 162 ALA A N 1
ATOM 1251 C CA . ALA A 1 162 ? 0.467 4.436 -17.564 1.00 97.75 162 ALA A CA 1
ATOM 1252 C C . ALA A 1 162 ? -0.778 4.203 -16.708 1.00 97.75 162 ALA A C 1
ATOM 1254 O O . ALA A 1 162 ? -0.762 3.445 -15.732 1.00 97.75 162 ALA A O 1
ATOM 1255 N N . VAL A 1 163 ? -1.865 4.863 -17.098 1.00 97.31 163 VAL A N 1
ATOM 1256 C CA . VAL A 1 163 ? -3.164 4.791 -16.427 1.00 97.31 163 VAL A CA 1
ATOM 1257 C C . VAL A 1 163 ? -4.273 4.607 -17.462 1.00 97.31 163 VAL A C 1
ATOM 1259 O O . VAL A 1 163 ? -4.222 5.217 -18.530 1.00 97.31 163 VAL A O 1
ATOM 1262 N N . PRO A 1 164 ? -5.298 3.792 -17.185 1.00 96.50 164 PRO A N 1
ATOM 1263 C CA . PRO A 1 164 ? -6.427 3.565 -18.081 1.00 96.50 164 PRO A CA 1
ATOM 1264 C C . PRO A 1 164 ? -7.462 4.701 -18.004 1.00 96.50 164 PRO A C 1
ATOM 1266 O O . PRO A 1 164 ? -8.663 4.447 -17.971 1.00 96.50 164 PRO A O 1
ATOM 1269 N N . ASP A 1 165 ? -7.004 5.951 -17.940 1.00 95.56 165 ASP A N 1
ATOM 1270 C CA . ASP A 1 165 ? -7.858 7.140 -17.933 1.00 95.56 165 ASP A CA 1
ATOM 1271 C C . ASP A 1 165 ? -8.480 7.341 -19.325 1.00 95.56 165 ASP A C 1
ATOM 1273 O O . ASP A 1 165 ? -7.763 7.511 -20.314 1.00 95.56 165 ASP A O 1
ATOM 1277 N N . TRP A 1 166 ? -9.807 7.249 -19.430 1.00 91.50 166 TRP A N 1
ATOM 1278 C CA . TRP A 1 166 ? -10.548 7.162 -20.693 1.00 91.50 166 TRP A CA 1
ATOM 1279 C C . TRP A 1 166 ? -10.000 6.069 -21.633 1.00 91.50 166 TRP A C 1
ATOM 1281 O O . TRP A 1 166 ? -10.163 4.875 -21.376 1.00 91.50 166 TRP A O 1
ATOM 1291 N N . MET A 1 167 ? -9.358 6.477 -22.737 1.00 92.00 167 MET A N 1
ATOM 1292 C CA . MET A 1 167 ? -8.724 5.603 -23.737 1.00 92.00 167 MET A CA 1
ATOM 1293 C C . MET A 1 167 ? -7.316 5.140 -23.328 1.00 92.00 167 MET A C 1
ATOM 1295 O O . MET A 1 167 ? -6.687 4.376 -24.058 1.00 92.00 167 MET A O 1
ATOM 1299 N N . GLY A 1 168 ? -6.831 5.594 -22.173 1.00 95.44 168 GLY A N 1
ATOM 1300 C CA . GLY A 1 168 ? -5.474 5.405 -21.689 1.00 95.44 168 GLY A CA 1
ATOM 1301 C C . GLY A 1 168 ? -4.662 6.696 -21.770 1.00 95.44 168 GLY A C 1
ATOM 1302 O O . GLY A 1 168 ? -4.756 7.458 -22.733 1.00 95.44 168 GLY A O 1
ATOM 1303 N N . ALA A 1 169 ? -3.826 6.914 -20.761 1.00 95.88 169 ALA A N 1
ATOM 1304 C CA . ALA A 1 169 ? -2.866 8.002 -20.701 1.00 95.88 169 ALA A CA 1
ATOM 1305 C C . ALA A 1 169 ? -1.486 7.463 -20.311 1.00 95.88 169 ALA A C 1
ATOM 1307 O O . ALA A 1 169 ? -1.365 6.559 -19.481 1.00 95.88 169 ALA A O 1
ATOM 1308 N N . LEU A 1 170 ? -0.451 8.043 -20.919 1.00 97.44 170 LEU A N 1
ATOM 1309 C CA . LEU A 1 170 ? 0.950 7.770 -20.621 1.00 97.44 170 LEU A CA 1
ATOM 1310 C C . LEU A 1 170 ? 1.634 9.089 -20.269 1.00 97.44 170 LEU A C 1
ATOM 1312 O O . LEU A 1 170 ? 1.765 9.969 -21.122 1.00 97.44 170 LEU A O 1
ATOM 1316 N N . LEU A 1 171 ? 2.077 9.221 -19.023 1.00 96.50 171 LEU A N 1
ATOM 1317 C CA . LEU A 1 171 ? 2.838 10.371 -18.557 1.00 96.50 171 LEU A CA 1
ATOM 1318 C C . LEU A 1 171 ? 4.313 9.998 -18.428 1.00 96.50 171 LEU A C 1
ATOM 1320 O O . LEU A 1 171 ? 4.673 9.122 -17.645 1.00 96.50 171 LEU A O 1
ATOM 1324 N N . LYS A 1 172 ? 5.167 10.698 -19.173 1.00 96.81 172 LYS A N 1
ATOM 1325 C CA . LYS A 1 172 ? 6.623 10.572 -19.058 1.00 96.81 172 LYS A CA 1
ATOM 1326 C C . LYS A 1 172 ? 7.141 11.453 -17.932 1.00 96.81 172 LYS A C 1
ATOM 1328 O O . LYS A 1 172 ? 6.688 12.588 -17.789 1.00 96.81 172 LYS A O 1
ATOM 1333 N N . SER A 1 173 ? 8.097 10.937 -17.168 1.00 94.56 173 SER A N 1
ATOM 1334 C CA . SER A 1 173 ? 8.713 11.622 -16.030 1.00 94.56 173 SER A CA 1
ATOM 1335 C C . SER A 1 173 ? 7.673 12.143 -15.020 1.00 94.56 173 SER A C 1
ATOM 1337 O O . SER A 1 173 ? 7.670 13.335 -14.704 1.00 94.56 173 SER A O 1
ATOM 1339 N N . PRO A 1 174 ? 6.780 11.280 -14.486 1.00 93.94 174 PRO A N 1
ATOM 1340 C CA . PRO A 1 174 ? 5.664 11.696 -13.630 1.00 93.94 174 PRO A CA 1
ATOM 1341 C C . PRO A 1 174 ? 6.112 12.473 -12.385 1.00 93.94 174 PRO A C 1
ATOM 1343 O O . PRO A 1 174 ? 5.399 13.363 -11.927 1.00 93.94 174 PRO A O 1
ATOM 1346 N N . ARG A 1 175 ? 7.318 12.206 -11.865 1.00 91.25 175 ARG A N 1
ATOM 1347 C CA . ARG A 1 175 ? 7.902 12.944 -10.733 1.00 91.25 175 ARG A CA 1
ATOM 1348 C C . ARG A 1 175 ? 8.166 14.418 -11.026 1.00 91.25 175 ARG A C 1
ATOM 1350 O O . ARG A 1 175 ? 8.090 15.223 -10.107 1.00 91.25 175 ARG A O 1
ATOM 1357 N N . ALA A 1 176 ? 8.446 14.789 -12.276 1.00 90.44 176 ALA A N 1
ATOM 1358 C CA . ALA A 1 176 ? 8.823 16.157 -12.639 1.00 90.44 176 ALA A CA 1
ATOM 1359 C C . ALA A 1 176 ? 7.689 17.178 -12.441 1.00 90.44 176 ALA A C 1
ATOM 1361 O O . ALA A 1 176 ? 7.945 18.378 -12.370 1.00 90.44 176 ALA A O 1
ATOM 1362 N N . VAL A 1 177 ? 6.443 16.708 -12.356 1.00 88.69 177 VAL A N 1
ATOM 1363 C CA . VAL A 1 177 ? 5.252 17.548 -12.166 1.00 88.69 177 VAL A CA 1
ATOM 1364 C C . VAL A 1 177 ? 4.638 17.406 -10.770 1.00 88.69 177 VAL A C 1
ATOM 1366 O O . VAL A 1 177 ? 3.666 18.093 -10.457 1.00 88.69 177 VAL A O 1
ATOM 1369 N N . LEU A 1 178 ? 5.201 16.543 -9.919 1.00 88.00 178 LEU A N 1
ATOM 1370 C CA . LEU A 1 178 ? 4.791 16.394 -8.527 1.00 88.00 178 LEU A CA 1
ATOM 1371 C C . LEU A 1 178 ? 5.621 17.333 -7.650 1.00 88.00 178 LEU A C 1
ATOM 1373 O O . LEU A 1 178 ? 6.843 17.394 -7.755 1.00 88.00 178 LEU A O 1
ATOM 1377 N N . THR A 1 179 ? 4.957 18.065 -6.759 1.00 76.38 179 THR A N 1
ATOM 1378 C CA . THR A 1 179 ? 5.621 18.974 -5.815 1.00 76.38 179 THR A CA 1
ATOM 1379 C C . THR A 1 179 ? 5.460 18.445 -4.389 1.00 76.38 179 THR A C 1
ATOM 1381 O O . THR A 1 179 ? 4.350 18.064 -4.021 1.00 76.38 179 THR A O 1
ATOM 1384 N N . PRO A 1 180 ? 6.523 18.399 -3.560 1.00 73.44 180 PRO A N 1
ATOM 1385 C CA . PRO A 1 180 ? 6.402 17.986 -2.162 1.00 73.44 180 PRO A CA 1
ATOM 1386 C C . PRO A 1 180 ? 5.401 18.856 -1.398 1.00 73.44 180 PRO A C 1
ATOM 1388 O O . PRO A 1 180 ? 5.492 20.083 -1.425 1.00 73.44 180 PRO A O 1
ATOM 1391 N N . GLY A 1 181 ? 4.423 18.230 -0.740 1.00 63.31 181 GLY A N 1
ATOM 1392 C CA . GLY A 1 181 ? 3.314 18.937 -0.086 1.00 63.31 181 GLY A CA 1
ATOM 1393 C C . GLY A 1 181 ? 2.288 19.561 -1.047 1.00 63.31 181 GLY A C 1
ATOM 1394 O O . GLY A 1 181 ? 1.265 20.071 -0.590 1.00 63.31 181 GLY A O 1
ATOM 1395 N N . GLY A 1 182 ? 2.534 19.501 -2.358 1.00 59.91 182 GLY A N 1
ATOM 1396 C CA . GLY A 1 182 ? 1.543 19.714 -3.404 1.00 59.91 182 GLY A CA 1
ATOM 1397 C C . GLY A 1 182 ? 0.757 18.432 -3.680 1.00 59.91 182 GLY A C 1
ATOM 1398 O O . GLY A 1 182 ? 1.157 17.337 -3.290 1.00 59.91 182 GLY A O 1
ATOM 1399 N N . GLY A 1 183 ? -0.410 18.577 -4.310 1.00 72.56 183 GLY A N 1
ATOM 1400 C CA . GLY A 1 183 ? -1.292 17.452 -4.621 1.00 72.56 183 GLY A CA 1
ATOM 1401 C C . GLY A 1 183 ? -0.615 16.355 -5.453 1.00 72.56 183 GLY A C 1
ATOM 1402 O O . GLY A 1 183 ? 0.421 16.562 -6.081 1.00 72.56 183 GLY A O 1
ATOM 1403 N N . GLY A 1 184 ? -1.223 15.172 -5.450 1.00 90.12 184 GLY A N 1
ATOM 1404 C CA . GLY A 1 184 ? -0.857 14.074 -6.339 1.00 90.12 184 GLY A CA 1
ATOM 1405 C C . GLY A 1 184 ? -1.813 13.943 -7.515 1.00 90.12 184 GLY A C 1
ATOM 1406 O O . GLY A 1 184 ? -2.733 14.741 -7.696 1.00 90.12 184 GLY A O 1
ATOM 1407 N N . PHE A 1 185 ? -1.625 12.876 -8.273 1.00 94.19 185 PHE A N 1
ATOM 1408 C CA . PHE A 1 185 ? -2.633 12.392 -9.196 1.00 94.19 185 PHE A CA 1
ATOM 1409 C C . PHE A 1 185 ? -3.669 11.544 -8.463 1.00 94.19 185 PHE A C 1
ATOM 1411 O O . PHE A 1 185 ? -3.334 10.824 -7.517 1.00 94.19 185 PHE A O 1
ATOM 1418 N N . ALA A 1 186 ? -4.910 11.612 -8.934 1.00 95.06 186 ALA A N 1
ATOM 1419 C CA . ALA A 1 186 ? -6.023 10.819 -8.443 1.00 95.06 186 ALA A CA 1
ATOM 1420 C C . ALA A 1 186 ? -6.892 10.379 -9.625 1.00 95.06 186 ALA A C 1
ATOM 1422 O O . ALA A 1 186 ? -7.220 11.198 -10.484 1.00 95.06 186 ALA A O 1
ATOM 1423 N N . TRP A 1 187 ? -7.264 9.102 -9.652 1.00 96.12 187 TRP A N 1
ATOM 1424 C CA . TRP A 1 187 ? -8.129 8.531 -10.679 1.00 96.12 187 TRP A CA 1
ATOM 1425 C C . TRP A 1 187 ? -9.222 7.682 -10.046 1.00 96.12 187 TRP A C 1
ATOM 1427 O O . TRP A 1 187 ? -8.944 6.749 -9.294 1.00 96.12 187 TRP A O 1
ATOM 1437 N N . GLU A 1 188 ? -10.466 8.017 -10.362 1.00 96.44 188 GLU A N 1
ATOM 1438 C CA . GLU A 1 188 ? -11.652 7.379 -9.796 1.00 96.44 188 GLU A CA 1
ATOM 1439 C C . GLU A 1 188 ? -12.100 6.185 -10.648 1.00 96.44 188 GLU A C 1
ATOM 1441 O O . GLU A 1 188 ? -12.164 6.259 -11.884 1.00 96.44 188 GLU A O 1
ATOM 1446 N N . TYR A 1 189 ? -12.452 5.094 -9.970 1.00 95.56 189 TYR A N 1
ATOM 1447 C CA . TYR A 1 189 ? -13.088 3.920 -10.552 1.00 95.56 189 TYR A CA 1
ATOM 1448 C C . TYR A 1 189 ? -14.268 3.460 -9.675 1.00 95.56 189 TYR A C 1
ATOM 1450 O O . TYR A 1 189 ? -14.082 3.311 -8.472 1.00 95.56 189 TYR A O 1
ATOM 1458 N N . PRO A 1 190 ? -15.448 3.148 -10.238 1.00 93.31 190 PRO A N 1
ATOM 1459 C CA . PRO A 1 190 ? -15.811 3.363 -11.633 1.00 93.31 190 PRO A CA 1
ATOM 1460 C C . PRO A 1 190 ? -15.938 4.865 -11.924 1.00 93.31 190 PRO A C 1
ATOM 1462 O O . PRO A 1 190 ? -16.266 5.655 -11.045 1.00 93.31 190 PRO A O 1
ATOM 1465 N N . GLY A 1 191 ? -15.669 5.266 -13.164 1.00 91.00 191 GLY A N 1
ATOM 1466 C CA . GLY A 1 191 ? -15.659 6.674 -13.544 1.00 91.00 191 GLY A CA 1
ATOM 1467 C C . GLY A 1 191 ? -14.760 6.901 -14.747 1.00 91.00 191 GLY A C 1
ATOM 1468 O O . GLY A 1 191 ? -14.973 6.312 -15.804 1.00 91.00 191 GLY A O 1
ATOM 1469 N N . HIS A 1 192 ? -13.748 7.744 -14.572 1.00 89.81 192 HIS A N 1
ATOM 1470 C CA . HIS A 1 192 ? -12.789 8.080 -15.621 1.00 89.81 192 HIS A CA 1
ATOM 1471 C C . HIS A 1 192 ? -11.899 6.898 -16.027 1.00 89.81 192 HIS A C 1
ATOM 1473 O O . HIS A 1 192 ? -11.515 6.784 -17.190 1.00 89.81 192 HIS A O 1
ATOM 1479 N N . MET A 1 193 ? -11.603 5.987 -15.097 1.00 95.75 193 MET A N 1
ATOM 1480 C CA . MET A 1 193 ? -10.802 4.805 -15.396 1.00 95.75 193 MET A CA 1
ATOM 1481 C C . MET A 1 193 ? -11.627 3.714 -16.089 1.00 95.75 193 MET A C 1
ATOM 1483 O O . MET A 1 193 ? -12.636 3.250 -15.560 1.00 95.75 193 MET A O 1
ATOM 1487 N N . SER A 1 194 ? -11.150 3.227 -17.236 1.00 93.62 194 SER A N 1
ATOM 1488 C CA . SER A 1 194 ? -11.749 2.086 -17.946 1.00 93.62 194 SER A CA 1
ATOM 1489 C C . SER A 1 194 ? -11.372 0.727 -17.339 1.00 93.62 194 SER A C 1
ATOM 1491 O O . SER A 1 194 ? -12.057 -0.269 -17.572 1.00 93.62 194 SER A O 1
ATOM 1493 N N . MET A 1 195 ? -10.303 0.671 -16.538 1.00 95.19 195 MET A N 1
ATOM 1494 C CA . MET A 1 195 ? -9.794 -0.533 -15.873 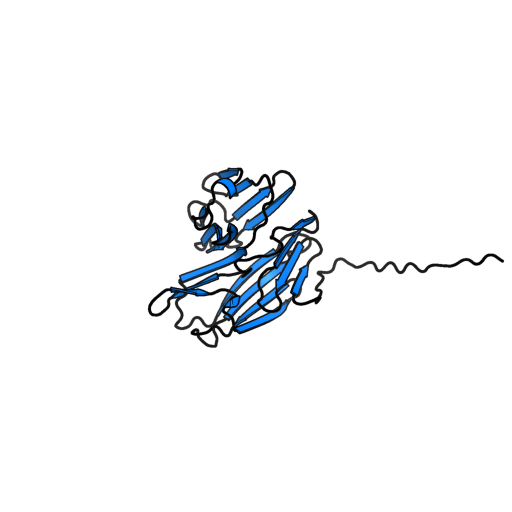1.00 95.19 195 MET A CA 1
ATOM 1495 C C . MET A 1 195 ? -9.255 -0.199 -14.476 1.00 95.19 195 MET A C 1
ATOM 1497 O O . MET A 1 195 ? -8.906 0.940 -14.194 1.00 95.19 195 MET A O 1
ATOM 1501 N N . GLN A 1 196 ? -9.154 -1.200 -13.602 1.00 96.31 196 GLN A N 1
ATOM 1502 C CA . GLN A 1 196 ? -8.796 -1.018 -12.190 1.00 96.31 196 GLN A CA 1
ATOM 1503 C C . GLN A 1 196 ? -7.297 -1.180 -11.930 1.00 96.31 196 GLN A C 1
ATOM 1505 O O . GLN A 1 196 ? -6.911 -2.025 -11.124 1.00 96.31 196 GLN A O 1
ATOM 1510 N N . PHE A 1 197 ? -6.445 -0.426 -12.626 1.00 96.81 197 PHE A N 1
ATOM 1511 C CA . PHE A 1 197 ? -5.002 -0.483 -12.392 1.00 96.81 197 PHE A CA 1
ATOM 1512 C C . PHE A 1 197 ? -4.288 0.833 -12.681 1.00 96.81 197 PHE A C 1
ATOM 1514 O O . PHE A 1 197 ? -4.762 1.641 -13.472 1.00 96.81 197 PHE A O 1
ATOM 1521 N N . ILE A 1 198 ? -3.097 0.990 -12.111 1.00 97.19 198 ILE A N 1
ATOM 1522 C CA . ILE A 1 198 ? -2.080 1.934 -12.582 1.00 97.19 198 ILE A CA 1
ATOM 1523 C C . ILE A 1 198 ? -0.726 1.220 -12.654 1.00 97.19 198 ILE A C 1
ATOM 1525 O O . ILE A 1 198 ? -0.518 0.206 -11.981 1.00 97.19 198 ILE A O 1
ATOM 1529 N N . THR A 1 199 ? 0.209 1.735 -13.451 1.00 97.56 199 THR A N 1
ATOM 1530 C CA . THR A 1 199 ? 1.579 1.206 -13.484 1.00 97.56 199 THR A CA 1
ATOM 1531 C C . THR A 1 199 ? 2.610 2.320 -13.561 1.00 97.56 199 THR A C 1
ATOM 1533 O O . THR A 1 199 ? 2.489 3.222 -14.386 1.00 97.56 199 THR A O 1
ATOM 1536 N N . LEU A 1 200 ? 3.633 2.232 -12.713 1.00 97.50 200 LEU A N 1
ATOM 1537 C CA . LEU A 1 200 ? 4.806 3.106 -12.708 1.00 97.50 200 LEU A CA 1
ATOM 1538 C C . LEU A 1 200 ? 6.025 2.247 -13.036 1.00 97.50 200 LEU A C 1
ATOM 1540 O O . LEU A 1 200 ? 6.301 1.284 -12.321 1.00 97.50 200 LEU A O 1
ATOM 1544 N N . TYR A 1 201 ? 6.735 2.553 -14.116 1.00 97.44 201 TYR A N 1
ATOM 1545 C CA . TYR A 1 201 ? 7.822 1.703 -14.597 1.00 97.44 201 TYR A CA 1
ATOM 1546 C C . TYR A 1 201 ? 8.916 2.504 -15.291 1.00 97.44 201 TYR A C 1
ATOM 1548 O O . TYR A 1 201 ? 8.659 3.577 -15.821 1.00 97.44 201 TYR A O 1
ATOM 1556 N N . ASN A 1 202 ? 10.129 1.960 -15.321 1.00 96.81 202 ASN A N 1
ATOM 1557 C CA . ASN A 1 202 ? 11.165 2.387 -16.252 1.00 96.81 202 ASN A CA 1
ATOM 1558 C C . ASN A 1 202 ? 11.093 1.486 -17.506 1.00 96.81 202 ASN A C 1
ATOM 1560 O O . ASN A 1 202 ? 11.227 0.266 -17.368 1.00 96.81 202 ASN A O 1
ATOM 1564 N N . PRO A 1 203 ? 10.899 2.032 -18.725 1.00 96.00 203 PRO A N 1
ATOM 1565 C CA . PRO A 1 203 ? 10.807 1.254 -19.968 1.00 96.00 203 PRO A CA 1
ATOM 1566 C C . PRO A 1 203 ? 12.030 0.379 -20.285 1.00 96.00 203 PRO A C 1
ATOM 1568 O O . PRO A 1 203 ? 11.951 -0.506 -21.138 1.00 96.00 203 PRO A O 1
ATOM 1571 N N . HIS A 1 204 ? 13.162 0.641 -19.637 1.00 94.94 204 HIS A N 1
ATOM 1572 C CA . HIS A 1 204 ? 14.443 -0.021 -19.862 1.00 94.94 204 HIS A CA 1
ATOM 1573 C C . HIS A 1 204 ? 14.879 -0.932 -18.706 1.00 94.94 204 HIS A C 1
ATOM 1575 O O . HIS A 1 204 ? 15.950 -1.531 -18.796 1.00 94.94 204 HIS A O 1
ATOM 1581 N N . ASP A 1 205 ? 14.074 -1.054 -17.646 1.00 93.62 205 ASP A N 1
ATOM 1582 C CA . ASP A 1 205 ? 14.417 -1.835 -16.454 1.00 93.62 205 ASP A CA 1
ATOM 1583 C C . ASP A 1 205 ? 13.186 -2.557 -15.873 1.00 93.62 205 ASP A C 1
ATOM 1585 O O . ASP A 1 205 ? 12.722 -3.555 -16.432 1.00 93.62 205 ASP A O 1
ATOM 1589 N N . ALA A 1 206 ? 12.634 -2.050 -14.769 1.00 94.69 206 ALA A N 1
ATOM 1590 C CA . ALA A 1 206 ? 11.551 -2.673 -14.024 1.00 94.69 206 ALA A CA 1
ATOM 1591 C C . ALA A 1 206 ? 10.462 -1.660 -13.646 1.00 94.69 206 ALA A C 1
ATOM 1593 O O . ALA A 1 206 ? 10.618 -0.443 -13.767 1.00 94.69 206 ALA A O 1
ATOM 1594 N N . GLY A 1 207 ? 9.338 -2.175 -13.156 1.00 95.19 207 GLY A N 1
ATOM 1595 C CA . GLY A 1 207 ? 8.218 -1.359 -12.718 1.00 95.19 207 GLY A CA 1
ATOM 1596 C C . GLY A 1 207 ? 7.245 -2.107 -11.831 1.00 95.19 207 GLY A C 1
ATOM 1597 O O . GLY A 1 207 ? 7.386 -3.305 -11.585 1.00 95.19 207 GLY A O 1
ATOM 1598 N N . ILE A 1 208 ? 6.248 -1.370 -11.362 1.00 95.25 208 ILE A N 1
ATOM 1599 C CA . ILE A 1 208 ? 5.226 -1.856 -10.450 1.00 95.25 208 ILE A CA 1
ATOM 1600 C C . ILE A 1 208 ? 3.874 -1.686 -11.126 1.00 95.25 208 ILE A C 1
ATOM 1602 O O . ILE A 1 208 ? 3.478 -0.577 -11.485 1.00 95.25 208 ILE A O 1
ATOM 1606 N N . TYR A 1 209 ? 3.163 -2.801 -11.240 1.00 95.88 209 TYR A N 1
ATOM 1607 C CA . TYR A 1 209 ? 1.774 -2.862 -11.663 1.00 95.88 209 TYR A CA 1
ATOM 1608 C C . TYR A 1 209 ? 0.889 -3.069 -10.435 1.00 95.88 209 TYR A C 1
ATOM 1610 O O . TYR A 1 209 ? 1.107 -4.004 -9.662 1.00 95.88 209 TYR A O 1
ATOM 1618 N N . LEU A 1 210 ? -0.101 -2.198 -10.251 1.00 96.00 210 LEU A N 1
ATOM 1619 C CA . LEU A 1 210 ? -0.981 -2.206 -9.087 1.00 96.00 210 LEU A CA 1
ATOM 1620 C C . LEU A 1 210 ? -2.422 -2.204 -9.568 1.00 96.00 210 LEU A C 1
ATOM 1622 O O . LEU A 1 210 ? -2.836 -1.282 -10.269 1.00 96.00 210 LEU A O 1
ATOM 1626 N N . ALA A 1 211 ? -3.175 -3.233 -9.189 1.00 96.69 211 ALA A N 1
ATOM 1627 C CA . ALA A 1 211 ? -4.542 -3.432 -9.642 1.00 96.69 211 ALA A CA 1
ATOM 1628 C C . ALA A 1 211 ? -5.467 -3.869 -8.510 1.00 96.69 211 ALA A C 1
ATOM 1630 O O . ALA A 1 211 ? -5.025 -4.445 -7.516 1.00 96.69 211 ALA A O 1
ATOM 1631 N N . SER A 1 212 ? -6.760 -3.606 -8.681 1.00 96.25 212 SER A N 1
ATOM 1632 C CA . SER A 1 212 ? -7.803 -4.065 -7.767 1.00 96.25 212 SER A CA 1
ATOM 1633 C C . SER A 1 212 ? -8.519 -5.279 -8.355 1.00 96.25 212 SER A C 1
ATOM 1635 O O . SER A 1 212 ? -9.084 -5.204 -9.445 1.00 96.25 212 SER A O 1
ATOM 1637 N N . ASP A 1 213 ? -8.506 -6.389 -7.617 1.00 94.56 213 ASP A N 1
ATOM 1638 C CA . ASP A 1 213 ? -9.345 -7.559 -7.891 1.00 94.56 213 ASP A CA 1
ATOM 1639 C C . ASP A 1 213 ? -10.724 -7.357 -7.249 1.00 94.56 213 ASP A C 1
ATOM 1641 O O . ASP A 1 213 ? -11.029 -7.866 -6.170 1.00 94.56 213 ASP A O 1
ATOM 1645 N N . ASP A 1 214 ? -11.534 -6.511 -7.882 1.00 94.44 214 ASP A N 1
ATOM 1646 C CA . ASP A 1 214 ? -12.881 -6.186 -7.427 1.00 94.44 214 ASP A CA 1
ATOM 1647 C C . ASP A 1 214 ? -13.878 -6.285 -8.579 1.00 94.44 214 ASP A C 1
ATOM 1649 O O . ASP A 1 214 ? -14.108 -5.345 -9.343 1.00 94.44 214 ASP A O 1
ATOM 1653 N N . SER A 1 215 ? -14.496 -7.456 -8.680 1.00 91.88 215 SER A N 1
ATOM 1654 C CA . SER A 1 215 ? -15.534 -7.742 -9.671 1.00 91.88 215 SER A CA 1
ATOM 1655 C C . SER A 1 215 ? -16.843 -6.976 -9.447 1.00 91.88 215 SER A C 1
ATOM 1657 O O . SER A 1 215 ? -17.662 -6.915 -10.362 1.00 91.88 215 SER A O 1
ATOM 1659 N N . LEU A 1 216 ? -17.051 -6.391 -8.261 1.00 95.19 216 LEU A N 1
ATOM 1660 C CA . LEU A 1 216 ? -18.269 -5.652 -7.918 1.00 95.19 216 LEU A CA 1
ATOM 1661 C C . LEU A 1 216 ? -18.158 -4.152 -8.217 1.00 95.19 216 LEU A C 1
ATOM 1663 O O . LEU A 1 216 ? -19.161 -3.448 -8.115 1.00 95.19 216 LEU A O 1
ATOM 1667 N N . ALA A 1 217 ? -16.974 -3.686 -8.631 1.00 92.62 217 ALA A N 1
ATOM 1668 C CA . ALA A 1 217 ? -16.705 -2.303 -9.012 1.00 92.62 217 ALA A CA 1
ATOM 1669 C C . ALA A 1 217 ? -17.125 -1.290 -7.933 1.00 92.62 217 ALA A C 1
ATOM 1671 O O . ALA A 1 217 ? -17.776 -0.283 -8.224 1.00 92.62 217 ALA A O 1
ATOM 1672 N N . TYR A 1 218 ? -16.747 -1.552 -6.679 1.00 94.19 218 TYR A N 1
ATOM 1673 C CA . TYR A 1 218 ? -16.890 -0.565 -5.618 1.00 94.19 218 TYR A CA 1
ATOM 1674 C C . TYR A 1 218 ? -16.113 0.702 -5.970 1.00 94.19 218 TYR A C 1
ATOM 1676 O O . TYR A 1 218 ? -15.031 0.641 -6.557 1.00 94.19 218 TYR A O 1
ATOM 1684 N N . SER A 1 219 ? -16.674 1.852 -5.592 1.00 95.25 219 SER A N 1
ATOM 1685 C CA . SER A 1 219 ? -16.013 3.140 -5.780 1.00 95.25 219 SER A CA 1
ATOM 1686 C C . SER A 1 219 ? -14.684 3.162 -5.040 1.00 95.25 219 SER A C 1
ATOM 1688 O O . SER A 1 219 ? -14.639 2.836 -3.856 1.00 95.25 219 SER A O 1
ATOM 1690 N N . LYS A 1 220 ? -13.633 3.565 -5.745 1.00 96.31 220 LYS A N 1
ATOM 1691 C CA . LYS A 1 220 ? -12.284 3.738 -5.222 1.00 96.31 220 LYS A CA 1
ATOM 1692 C C . LYS A 1 220 ? -11.523 4.794 -6.001 1.00 96.31 220 LYS A C 1
ATOM 1694 O O . LYS A 1 220 ? -11.828 5.054 -7.169 1.00 96.31 220 LYS A O 1
ATOM 1699 N N . THR A 1 221 ? -10.483 5.330 -5.383 1.00 97.06 221 THR A N 1
ATOM 1700 C CA . THR A 1 221 ? -9.598 6.301 -6.030 1.00 97.06 221 THR A CA 1
ATOM 1701 C C . THR A 1 221 ? -8.157 5.829 -5.957 1.00 97.06 221 THR A C 1
ATOM 1703 O O . THR A 1 221 ? -7.579 5.716 -4.879 1.00 97.06 221 THR A O 1
ATOM 1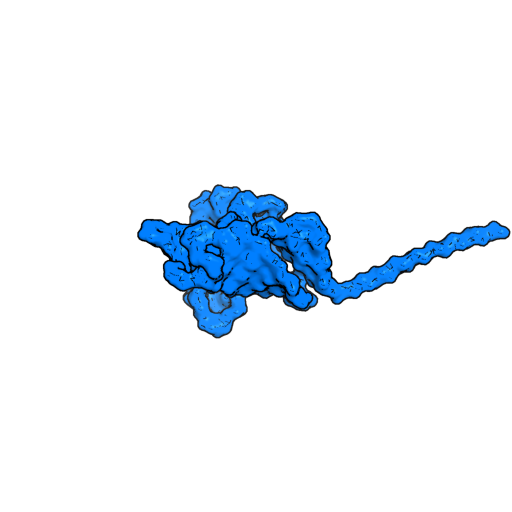706 N N . PHE A 1 222 ? -7.548 5.579 -7.115 1.00 97.38 222 PHE A N 1
ATOM 1707 C CA . PHE A 1 222 ? -6.116 5.318 -7.225 1.00 97.38 222 PHE A CA 1
ATOM 1708 C C . PHE A 1 222 ? -5.364 6.636 -7.111 1.00 97.38 222 PHE A C 1
ATOM 1710 O O . PHE A 1 222 ? -5.699 7.601 -7.793 1.00 97.38 222 PHE A O 1
ATOM 1717 N N . THR A 1 223 ? -4.326 6.676 -6.285 1.00 96.19 223 THR A N 1
ATOM 1718 C CA . THR A 1 223 ? -3.545 7.886 -6.037 1.00 96.19 223 THR A CA 1
ATOM 1719 C C . THR A 1 223 ? -2.059 7.633 -6.224 1.00 96.19 223 THR A C 1
ATOM 1721 O O . THR A 1 223 ? -1.534 6.581 -5.856 1.00 96.19 223 THR A O 1
ATOM 1724 N N . LEU A 1 224 ? -1.374 8.627 -6.783 1.00 96.19 224 LEU A N 1
ATOM 1725 C CA . LEU A 1 224 ? 0.081 8.708 -6.800 1.00 96.19 224 LEU A CA 1
ATOM 1726 C C . LEU A 1 224 ? 0.470 10.125 -6.387 1.00 96.19 224 LEU A C 1
ATOM 1728 O O . LEU A 1 224 ? 0.199 11.086 -7.103 1.00 96.19 224 LEU A O 1
ATOM 1732 N N . SER A 1 225 ? 1.063 10.267 -5.209 1.00 94.56 225 SER A N 1
ATOM 1733 C CA . SER A 1 225 ? 1.303 11.565 -4.574 1.00 94.56 225 SER A CA 1
ATOM 1734 C C . SER A 1 225 ? 2.682 11.629 -3.942 1.00 94.56 225 SER A C 1
ATOM 1736 O O . SER A 1 225 ? 3.343 10.607 -3.782 1.00 94.56 225 SER A O 1
ATOM 1738 N N . VAL A 1 226 ? 3.123 12.829 -3.581 1.00 92.69 226 VAL A N 1
ATOM 1739 C CA . VAL A 1 226 ? 4.359 13.028 -2.827 1.00 92.69 226 VAL A CA 1
ATOM 1740 C C . VAL A 1 226 ? 3.997 13.450 -1.410 1.00 92.69 226 VAL A C 1
ATOM 1742 O O . VAL A 1 226 ? 3.226 14.389 -1.213 1.00 92.69 226 VAL A O 1
ATOM 1745 N N . ASP A 1 227 ? 4.528 12.749 -0.414 1.00 89.00 227 ASP A N 1
ATOM 1746 C CA . ASP A 1 227 ? 4.297 13.103 0.983 1.00 89.00 227 ASP A CA 1
ATOM 1747 C C . ASP A 1 227 ? 5.096 14.347 1.416 1.00 89.00 227 ASP A C 1
ATOM 1749 O O . ASP A 1 227 ? 5.872 14.935 0.658 1.00 89.00 227 ASP A O 1
ATOM 1753 N N . SER A 1 228 ? 4.920 14.770 2.670 1.00 86.25 228 SER A N 1
ATOM 1754 C CA . SER A 1 228 ? 5.608 15.946 3.219 1.00 86.25 228 SER A CA 1
ATOM 1755 C C . SER A 1 228 ? 7.133 15.812 3.274 1.00 86.25 228 SER A C 1
ATOM 1757 O O . SER A 1 228 ? 7.817 16.804 3.505 1.00 86.25 228 SER A O 1
ATOM 1759 N N . THR A 1 229 ? 7.668 14.601 3.104 1.00 88.00 229 THR A N 1
ATOM 1760 C CA . THR A 1 229 ? 9.109 14.314 3.082 1.00 88.00 229 THR A CA 1
ATOM 1761 C C . THR A 1 229 ? 9.674 14.267 1.663 1.00 88.00 229 THR A C 1
ATOM 1763 O O . THR A 1 229 ? 10.878 14.100 1.493 1.00 88.00 229 THR A O 1
ATOM 1766 N N . GLY A 1 230 ? 8.832 14.443 0.639 1.00 88.31 230 GLY A N 1
ATOM 1767 C CA . GLY A 1 230 ? 9.250 14.346 -0.756 1.00 88.31 230 GLY A CA 1
ATOM 1768 C C . GLY A 1 230 ? 9.224 12.919 -1.311 1.00 88.31 230 GLY A C 1
ATOM 1769 O O . GLY A 1 230 ? 9.638 12.709 -2.449 1.00 88.31 230 GLY A O 1
ATOM 1770 N N . MET A 1 231 ? 8.731 11.936 -0.550 1.00 91.50 231 MET A N 1
ATOM 1771 C CA . MET A 1 231 ? 8.676 10.545 -0.996 1.00 91.50 231 MET A CA 1
ATOM 1772 C C . MET A 1 231 ? 7.402 10.263 -1.778 1.00 91.50 231 MET A C 1
ATOM 1774 O O . MET A 1 231 ? 6.314 10.695 -1.402 1.00 91.50 231 MET A O 1
ATOM 1778 N N . LEU A 1 232 ? 7.542 9.500 -2.861 1.00 95.06 232 LEU A N 1
ATOM 1779 C CA . LEU A 1 232 ? 6.415 9.083 -3.680 1.00 95.06 232 LEU A CA 1
ATOM 1780 C C . LEU A 1 232 ? 5.619 7.990 -2.951 1.00 95.06 232 LEU A C 1
ATOM 1782 O O . LEU A 1 232 ? 6.188 7.027 -2.425 1.00 95.06 232 LEU A O 1
ATOM 1786 N N . VAL A 1 233 ? 4.302 8.161 -2.918 1.00 95.69 233 VAL A N 1
ATOM 1787 C CA . VAL A 1 233 ? 3.343 7.298 -2.235 1.00 95.69 233 VAL A CA 1
ATOM 1788 C C . VAL A 1 233 ? 2.235 6.918 -3.202 1.00 95.69 233 VAL A C 1
ATOM 1790 O O . VAL A 1 233 ? 1.584 7.780 -3.797 1.00 95.69 233 VAL A O 1
ATOM 1793 N N . TYR A 1 234 ? 1.999 5.618 -3.307 1.00 96.44 234 TYR A N 1
ATOM 1794 C CA . TYR A 1 234 ? 0.804 5.059 -3.915 1.00 96.44 234 TYR A CA 1
ATOM 1795 C C . TYR A 1 234 ? -0.248 4.747 -2.849 1.00 96.44 234 TYR A C 1
ATOM 1797 O O . TYR A 1 234 ? 0.090 4.303 -1.747 1.00 96.44 234 TYR A O 1
ATOM 1805 N N . GLY A 1 235 ? -1.520 4.915 -3.196 1.00 96.50 235 GLY A N 1
ATOM 1806 C CA . GLY A 1 235 ? -2.636 4.472 -2.368 1.00 96.50 235 GLY A CA 1
ATOM 1807 C C . GLY A 1 235 ? -3.899 4.213 -3.178 1.00 96.50 235 GLY A C 1
ATOM 1808 O O . GLY A 1 235 ? -4.082 4.798 -4.246 1.00 96.50 235 GLY A O 1
ATOM 1809 N N . VAL A 1 236 ? -4.778 3.369 -2.643 1.00 97.38 236 VAL A N 1
ATOM 1810 C CA . VAL A 1 236 ? -6.155 3.199 -3.126 1.00 97.38 236 VAL A CA 1
ATOM 1811 C C . VAL A 1 236 ? -7.096 3.554 -1.992 1.00 97.38 236 VAL A C 1
ATOM 1813 O O . VAL A 1 236 ? -7.035 2.901 -0.955 1.00 97.38 236 VAL A O 1
ATOM 1816 N N . ASP A 1 237 ? -7.896 4.596 -2.184 1.00 94.50 237 ASP A N 1
ATOM 1817 C CA . ASP A 1 237 ? -8.930 5.058 -1.247 1.00 94.50 237 ASP A CA 1
ATOM 1818 C C . ASP A 1 237 ? -10.287 4.402 -1.509 1.00 94.50 237 ASP A C 1
ATOM 1820 O O . ASP A 1 237 ? -10.578 4.163 -2.705 1.00 94.50 237 ASP A O 1
#

Mean predicted aligned error: 7.38 Å

Sequence (237 aa):
MKYCFIFFLISTLVGLHTGYAQVGGVERLSNGKFELVFKRASGELEKMVSVKENASFLVDEIISGGSPWEIIIDGTEKSRRIDARAASNFTTSQKANGLELTWAGFEGLPTDFRVTAYVDLLPDSAMSAWRIRVDGTAGTLIRKVTFPRIAGLKDLGEEELAVPDWMGALLKSPRAVLTPGGGGFAWEYPGHMSMQFITLYNPHDAGIYLASDDSLAYSKTFTLSVDSTGMLVYGVD

Radius of gyration: 20.57 Å; Cα contacts (8 Å, |Δi|>4): 533; chains: 1; bounding box: 71×63×46 Å

Foldseek 3Di:
DDDDDDDPPPPPPPPQAFDWDDDPQWTWTDRQQWIWIAGQQQRFTQWTAGNVLRDTFFDNDFPVTRFQKWWFWDDPVGTDIDTSVQAPDWDWDDDRFWIKIKGADGPPADRFWIKIKIWGDDHPHRDIDIDIDTPRCVVIGIPDMWHRKGWRGDDQDFKWKWFQQPVIDIDTPLLVPADQVDAWDKDKWPPRHPFFWMKIADPVGGIDIDGDPDPPGPIKMWTWHAYNVRITMTTID

Secondary structure (DSSP, 8-state):
------------------EEE--SSEEEEE-SSEEEEEETTT--EEEEEETTTTEE-B-S--TT---S-EEEE--SSS-EEEEGGGEEEEEEEEETTEEEEEEEEETTS-TT-EEEEEEEEPTTSS-EEEEEEEE--TT--EEEEE-S-EEEE---SS-EEEE-BTT-EEEESGGGG--TTS--EEEEETTTBSSSEEEEE-TTS-EEEEE---TT---EEEEEEE-TTS-EEEEE-

pLDDT: mean 88.27, std 17.6, range [28.27, 98.81]

Nearest PDB structures (foldseek):
  3iap-assembly1_C  TM=4.583E-01  e=4.981E-03  Escherichia coli K-12
  6cvm-assembly1_A  TM=4.751E-01  e=5.784E-03  Escherichia coli K-12
  1px3-assembly1_C  TM=5.026E-01  e=2.222E-02  Escherichia coli
  3t0a-assembly1_A  TM=4.573E-01  e=1.001E-02  Escherichia coli K-12
  3vd9-assembly1_A  TM=4.634E-01  e=2.454E-02  Escherichia coli

Solvent-accessible surface area (backbone atoms only — not comparable to full-atom values): 13366 Å² total; per-residue (Å²): 140,80,90,79,84,81,79,82,80,80,77,77,82,77,72,97,55,71,50,74,54,90,60,80,77,35,46,42,48,31,63,84,26,27,36,41,31,23,36,56,81,46,60,23,50,57,43,42,31,35,56,80,78,71,41,67,50,37,36,96,72,52,88,86,53,25,32,45,39,39,38,36,31,60,47,98,88,52,73,43,80,44,41,44,82,54,33,75,39,56,51,77,44,83,52,96,55,32,42,37,41,39,37,26,57,38,81,96,53,51,84,64,26,31,43,36,39,40,42,32,53,46,83,96,38,74,45,71,50,77,48,77,47,77,45,47,49,78,97,49,54,74,76,43,55,27,54,64,23,48,49,26,45,39,86,68,70,74,27,36,35,43,35,33,47,63,95,49,46,78,40,72,48,57,68,82,78,53,42,65,69,37,74,52,53,75,48,41,31,70,67,55,28,72,50,62,47,43,32,48,29,17,94,90,75,59,66,50,81,48,69,63,98,55,93,82,56,67,78,34,33,45,35,46,30,32,40,87,82,58,37,34,29,39,31,27,62